Protein AF-K0RTT2-F1 (afdb_monomer)

Secondary structure (DSSP, 8-state):
-BPTTTTTT-TT--EEE--TT--EE-TTTTTT-TT--EEEPPTT--EE-TTTTTT-TT--EEE--TT--EEPTTTTTT-TT--EEE--TT--EE-TTTTTT-TT--EEEE-TT--EE-TTTTTT-TT--EEEES-HHHHB-HHHHHH-S--TT--SB-HHHHHHHHB-TTS-BTTTT-TT--EEEEE-TTTTHHHHTTS-HHHHHHHHHHHHT-TTEEE-TTS-EEEEEEEEEEPPP------TT-PPEEEE--GGGHHHHHHHHHHHHHHHHHHHTSHHHHHHHHHHHHHHHS--TT--PPPPHHHHHHHHHHTT-GGGGS---

Structure (mmCIF, N/CA/C/O backbone):
data_AF-K0RTT2-F1
#
_entry.id   AF-K0RTT2-F1
#
loop_
_atom_site.group_PDB
_atom_site.id
_atom_site.type_symbol
_atom_site.label_atom_id
_atom_site.label_alt_id
_atom_site.label_comp_id
_atom_site.label_asym_id
_atom_site.label_entity_id
_atom_site.label_seq_id
_atom_site.pdbx_PDB_ins_code
_atom_site.Cartn_x
_atom_site.Cartn_y
_atom_site.Cartn_z
_atom_site.occupancy
_atom_site.B_iso_or_equiv
_atom_site.auth_seq_id
_atom_site.auth_comp_id
_atom_site.auth_asym_id
_atom_site.auth_atom_id
_atom_site.pdbx_PDB_model_num
ATOM 1 N N . ASN A 1 1 ? 6.676 -16.398 -22.461 1.00 90.88 1 ASN A N 1
ATOM 2 C CA . ASN A 1 1 ? 7.579 -15.673 -21.535 1.00 90.88 1 ASN A CA 1
ATOM 3 C C . ASN A 1 1 ? 8.335 -14.612 -22.306 1.00 90.88 1 ASN A C 1
ATOM 5 O O . ASN A 1 1 ? 8.631 -14.834 -23.476 1.00 90.88 1 ASN A O 1
ATOM 9 N N . ILE A 1 2 ? 8.632 -13.480 -21.672 1.00 95.38 2 ILE A N 1
ATOM 10 C CA . ILE A 1 2 ? 9.544 -12.462 -22.208 1.00 95.38 2 ILE A CA 1
ATOM 11 C C . ILE A 1 2 ? 10.889 -12.651 -21.508 1.00 95.38 2 ILE A C 1
ATOM 13 O O . ILE A 1 2 ? 10.949 -12.627 -20.283 1.00 95.38 2 ILE A O 1
ATOM 17 N N . GLY A 1 3 ? 11.949 -12.895 -22.280 1.00 96.62 3 GLY A N 1
ATOM 18 C CA . GLY A 1 3 ? 13.274 -13.212 -21.743 1.00 96.62 3 GLY A CA 1
ATOM 19 C C . GLY A 1 3 ? 13.948 -12.045 -21.015 1.00 96.62 3 GLY A C 1
ATOM 20 O O . GLY A 1 3 ? 13.516 -10.893 -21.099 1.00 96.62 3 GLY A O 1
ATOM 21 N N . ALA A 1 4 ? 15.040 -12.351 -20.314 1.00 97.50 4 ALA A N 1
ATOM 22 C CA . ALA A 1 4 ? 15.850 -11.344 -19.640 1.00 97.50 4 ALA A CA 1
ATOM 23 C C . ALA A 1 4 ? 16.380 -10.301 -20.638 1.00 97.50 4 ALA A C 1
ATOM 25 O O . ALA A 1 4 ? 16.890 -10.653 -21.701 1.00 97.50 4 ALA A O 1
ATOM 26 N N . GLY A 1 5 ? 16.233 -9.019 -20.301 1.00 96.69 5 GLY A N 1
ATOM 27 C CA . GLY A 1 5 ? 16.697 -7.902 -21.126 1.00 96.69 5 GLY A CA 1
ATOM 28 C C . GLY A 1 5 ? 16.054 -7.766 -22.513 1.00 96.69 5 GLY A C 1
ATOM 29 O O . GLY A 1 5 ? 16.574 -7.003 -23.322 1.00 96.69 5 GLY A O 1
ATOM 30 N N . ALA A 1 6 ? 14.959 -8.477 -22.814 1.00 97.50 6 ALA A N 1
ATOM 31 C CA . ALA A 1 6 ? 14.408 -8.575 -24.174 1.00 97.50 6 ALA A CA 1
ATOM 32 C C . ALA A 1 6 ? 14.096 -7.219 -24.837 1.00 97.50 6 ALA A C 1
ATOM 34 O O . ALA A 1 6 ? 14.279 -7.068 -26.042 1.00 97.50 6 ALA A O 1
ATOM 35 N N . PHE A 1 7 ? 13.655 -6.240 -24.049 1.00 97.44 7 PHE A N 1
ATOM 36 C CA . PHE A 1 7 ? 13.365 -4.870 -24.474 1.00 97.44 7 PHE A CA 1
ATOM 37 C C . PHE A 1 7 ? 14.194 -3.846 -23.687 1.00 97.44 7 PHE A C 1
ATOM 39 O O . PHE A 1 7 ? 13.816 -2.680 -23.587 1.00 97.44 7 PHE A O 1
ATOM 46 N N . ALA A 1 8 ? 15.331 -4.257 -23.120 1.00 97.00 8 ALA A N 1
ATOM 47 C CA . ALA A 1 8 ? 16.211 -3.360 -22.383 1.00 97.00 8 ALA A CA 1
ATOM 48 C C . ALA A 1 8 ? 16.645 -2.167 -23.253 1.00 97.00 8 ALA A C 1
ATOM 50 O O . ALA A 1 8 ? 16.973 -2.320 -24.428 1.00 97.00 8 ALA A O 1
ATOM 51 N N . PHE A 1 9 ? 16.672 -0.974 -22.660 1.00 97.50 9 PHE A N 1
ATOM 52 C CA . PHE A 1 9 ? 17.093 0.286 -23.278 1.00 97.50 9 PHE A CA 1
ATOM 53 C C . PHE A 1 9 ? 16.288 0.699 -24.521 1.00 97.50 9 PHE A C 1
ATOM 55 O O . PHE A 1 9 ? 16.742 1.546 -25.295 1.00 97.50 9 PHE A O 1
ATOM 62 N N . CYS A 1 10 ? 15.077 0.162 -24.712 1.00 96.50 10 CYS A N 1
ATOM 63 C CA . CYS A 1 10 ? 14.180 0.574 -25.791 1.00 96.50 10 CYS A CA 1
ATOM 64 C C . CYS A 1 10 ? 13.574 1.958 -25.499 1.00 96.50 10 CYS A C 1
ATOM 66 O O . CYS A 1 10 ? 12.399 2.101 -25.172 1.00 96.50 10 CYS A O 1
ATOM 68 N N . SER A 1 11 ? 14.383 3.008 -25.637 1.00 93.62 11 SER A N 1
ATOM 69 C CA . SER A 1 11 ? 14.030 4.393 -25.293 1.00 93.62 11 SER A CA 1
ATOM 70 C C . SER A 1 11 ? 12.897 4.985 -26.136 1.00 93.62 11 SER A C 1
ATOM 72 O O . SER A 1 11 ? 12.303 5.978 -25.729 1.00 93.62 11 SER A O 1
ATOM 74 N N . ALA A 1 12 ? 12.570 4.388 -27.285 1.00 96.31 12 ALA A N 1
ATOM 75 C CA . ALA A 1 12 ? 11.446 4.791 -28.132 1.00 96.31 12 ALA A CA 1
ATOM 76 C C . ALA A 1 12 ? 10.123 4.074 -27.791 1.00 96.31 12 ALA A C 1
ATOM 78 O O . ALA A 1 12 ? 9.073 4.474 -28.296 1.00 96.31 12 ALA A O 1
ATOM 79 N N . LEU A 1 13 ? 10.154 3.025 -26.960 1.00 97.19 13 LEU A N 1
ATOM 80 C CA . LEU A 1 13 ? 8.973 2.241 -26.602 1.00 97.19 13 LEU A CA 1
ATOM 81 C C . LEU A 1 13 ? 8.050 3.073 -25.707 1.00 97.19 13 LEU A C 1
ATOM 83 O O . LEU A 1 13 ? 8.446 3.472 -24.616 1.00 97.19 13 LEU A O 1
ATOM 87 N N . ARG A 1 14 ? 6.832 3.352 -26.185 1.00 97.50 14 ARG A N 1
ATOM 88 C CA . ARG A 1 14 ? 5.854 4.203 -25.483 1.00 97.50 14 ARG A CA 1
ATOM 89 C C . ARG A 1 14 ? 4.735 3.433 -24.800 1.00 97.50 14 ARG A C 1
ATOM 91 O O . ARG A 1 14 ? 4.240 3.885 -23.769 1.00 97.50 14 ARG A O 1
ATOM 98 N N . SER A 1 15 ? 4.346 2.298 -25.367 1.00 97.31 15 SER A N 1
ATOM 99 C CA . SER A 1 15 ? 3.271 1.462 -24.851 1.00 97.31 15 SER A CA 1
ATOM 100 C C . SER A 1 15 ? 3.640 -0.015 -24.936 1.00 97.31 15 SER A C 1
ATOM 102 O O . SER A 1 15 ? 4.296 -0.456 -25.882 1.00 97.31 15 SER A O 1
ATOM 104 N N . VAL A 1 16 ? 3.226 -0.772 -23.925 1.00 97.19 16 VAL A N 1
ATOM 105 C CA . VAL A 1 16 ? 3.356 -2.228 -23.850 1.00 97.19 16 VAL A CA 1
ATOM 106 C C . VAL A 1 16 ? 2.026 -2.801 -23.390 1.00 97.19 16 VAL A C 1
ATOM 108 O O . VAL A 1 16 ? 1.558 -2.489 -22.298 1.00 97.19 16 VAL A O 1
ATOM 111 N N . THR A 1 17 ? 1.464 -3.694 -24.200 1.00 97.00 17 THR A N 1
ATOM 112 C CA . THR A 1 17 ? 0.322 -4.530 -23.825 1.00 97.00 17 THR A CA 1
ATOM 113 C C . THR A 1 17 ? 0.758 -5.983 -23.908 1.00 97.00 17 THR A C 1
ATOM 115 O O . THR A 1 17 ? 1.095 -6.473 -24.989 1.00 97.00 17 THR A O 1
ATOM 118 N N . LEU A 1 18 ? 0.796 -6.667 -22.765 1.00 95.94 18 LEU A N 1
ATOM 119 C CA . LEU A 1 18 ? 1.181 -8.073 -22.717 1.00 95.94 18 LEU A CA 1
ATOM 120 C C . LEU A 1 18 ? 0.021 -8.957 -23.199 1.00 95.94 18 LEU A C 1
ATOM 122 O O . LEU A 1 18 ? -1.102 -8.803 -22.716 1.00 95.94 18 LEU A O 1
ATOM 126 N N . PRO A 1 19 ? 0.255 -9.900 -24.130 1.00 94.44 19 PRO A N 1
ATOM 127 C CA . PRO A 1 19 ? -0.765 -10.873 -24.489 1.00 94.44 19 PRO A CA 1
ATOM 128 C C . PRO A 1 19 ? -0.991 -11.855 -23.331 1.00 94.44 19 PRO A C 1
ATOM 130 O O . PRO A 1 19 ? -0.075 -12.152 -22.564 1.00 94.44 19 PRO A O 1
ATOM 133 N N . SER A 1 20 ? -2.198 -12.422 -23.245 1.00 93.62 20 SER A N 1
ATOM 134 C CA . SER A 1 20 ? -2.621 -13.330 -22.161 1.00 93.62 20 SER A CA 1
ATOM 135 C C . SER A 1 20 ? -1.759 -14.589 -22.007 1.00 93.62 20 SER A C 1
ATOM 137 O O . SER A 1 20 ? -1.787 -15.234 -20.965 1.00 93.62 20 SER A O 1
ATOM 139 N N . THR A 1 21 ? -0.974 -14.939 -23.026 1.00 95.19 21 THR A N 1
ATOM 140 C CA . THR A 1 21 ? -0.053 -16.082 -23.009 1.00 95.19 21 THR A CA 1
ATOM 141 C C . THR A 1 21 ? 1.254 -15.807 -22.258 1.00 95.19 21 THR A C 1
ATOM 143 O O . THR A 1 21 ? 2.072 -16.715 -22.112 1.00 95.19 21 THR A O 1
ATOM 146 N N . VAL A 1 22 ? 1.528 -14.564 -21.844 1.00 96.75 22 VAL A N 1
ATOM 147 C CA . VAL A 1 22 ? 2.743 -14.227 -21.089 1.00 96.75 22 VAL A CA 1
ATOM 148 C C . VAL A 1 22 ? 2.512 -14.504 -19.608 1.00 96.75 22 VAL A C 1
ATOM 150 O O . VAL A 1 22 ? 1.707 -13.846 -18.962 1.00 96.75 22 VAL A O 1
ATOM 153 N N . THR A 1 23 ? 3.251 -15.466 -19.060 1.00 96.56 23 THR A N 1
ATOM 154 C CA . THR A 1 23 ? 3.197 -15.818 -17.632 1.00 96.56 23 THR A CA 1
ATOM 155 C C . THR A 1 23 ? 4.394 -15.289 -16.842 1.00 96.56 23 THR A C 1
ATOM 157 O O . THR A 1 23 ? 4.346 -15.229 -15.616 1.00 96.56 23 THR A O 1
ATOM 160 N N . GLU A 1 24 ? 5.462 -14.870 -17.524 1.00 96.44 24 GLU A N 1
ATOM 161 C CA . GLU A 1 24 ? 6.720 -14.451 -16.903 1.00 96.44 24 GLU A CA 1
ATOM 162 C C . GLU A 1 24 ? 7.422 -13.348 -17.706 1.00 96.44 24 GLU A C 1
ATOM 164 O O . GLU A 1 24 ? 7.538 -13.434 -18.940 1.00 96.44 24 GLU A O 1
ATOM 169 N N . LEU A 1 25 ? 7.936 -12.355 -16.974 1.00 97.56 25 LEU A N 1
ATOM 170 C CA . LEU A 1 25 ? 8.908 -11.363 -17.429 1.00 97.56 25 LEU A CA 1
ATOM 171 C C . LEU A 1 25 ? 10.271 -11.649 -16.793 1.00 97.56 25 LEU A C 1
ATOM 173 O O . LEU A 1 25 ? 10.385 -11.702 -15.572 1.00 97.56 25 LEU A O 1
ATOM 177 N N . GLY A 1 26 ? 11.309 -11.790 -17.611 1.00 97.31 26 GLY A N 1
ATOM 178 C CA . GLY A 1 26 ? 12.670 -12.017 -17.136 1.00 97.31 26 GLY A CA 1
ATOM 179 C C . GLY A 1 26 ? 13.302 -10.791 -16.470 1.00 97.31 26 GLY A C 1
ATOM 180 O O . GLY A 1 26 ? 12.808 -9.664 -16.558 1.00 97.31 26 GLY A O 1
ATOM 181 N N . TRP A 1 27 ? 14.453 -11.014 -15.833 1.00 97.56 27 TRP A N 1
ATOM 182 C CA . TRP A 1 27 ? 15.273 -9.952 -15.244 1.00 97.56 27 TRP A CA 1
ATOM 183 C C . TRP A 1 27 ? 15.538 -8.829 -16.253 1.00 97.56 27 TRP A C 1
ATOM 185 O O . TRP A 1 27 ? 15.936 -9.090 -17.393 1.00 97.56 27 TRP A O 1
ATOM 195 N N . ARG A 1 28 ? 15.305 -7.577 -15.842 1.00 97.94 28 ARG A N 1
ATOM 196 C CA . ARG A 1 28 ? 15.512 -6.383 -16.680 1.00 97.94 28 ARG A CA 1
ATOM 197 C C . ARG A 1 28 ? 14.770 -6.384 -18.027 1.00 97.94 28 ARG A C 1
ATOM 199 O O . ARG A 1 28 ? 15.208 -5.702 -18.950 1.00 97.94 28 ARG A O 1
ATOM 206 N N . ALA A 1 29 ? 13.661 -7.119 -18.168 1.00 97.94 29 ALA A N 1
ATOM 207 C CA . ALA A 1 29 ? 12.942 -7.265 -19.442 1.00 97.94 29 ALA A CA 1
ATOM 208 C C . ALA A 1 29 ? 12.661 -5.935 -20.175 1.00 97.94 29 ALA A C 1
ATOM 210 O O . ALA A 1 29 ? 12.800 -5.893 -21.393 1.00 97.94 29 ALA A O 1
ATOM 211 N N . PHE A 1 30 ? 12.335 -4.861 -19.452 1.00 98.12 30 PHE A N 1
ATOM 212 C CA . PHE A 1 30 ? 12.054 -3.509 -19.955 1.00 98.12 30 PHE A CA 1
ATOM 213 C C . PHE A 1 30 ? 12.894 -2.431 -19.241 1.00 98.12 30 PHE A C 1
ATOM 215 O O . PHE A 1 30 ? 12.460 -1.285 -19.108 1.00 98.12 30 PHE A O 1
ATOM 222 N N . VAL A 1 31 ? 14.098 -2.773 -18.764 1.00 98.06 31 VAL A N 1
ATOM 223 C CA . VAL A 1 31 ? 14.966 -1.805 -18.072 1.00 98.06 31 VAL A CA 1
ATOM 224 C C . VAL A 1 31 ? 15.258 -0.598 -18.966 1.00 98.06 31 VAL A C 1
ATOM 226 O O . VAL A 1 31 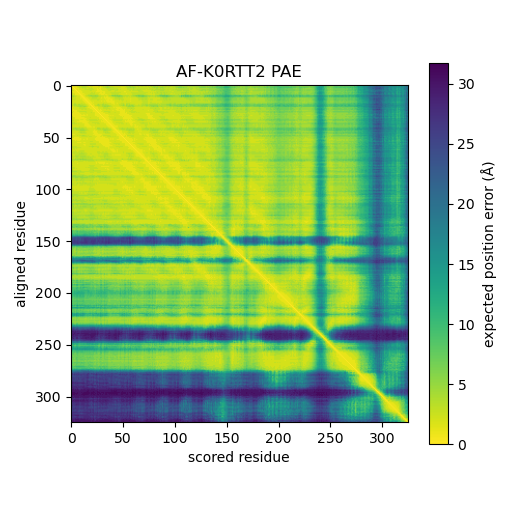? 15.547 -0.743 -20.151 1.00 98.06 31 VAL A O 1
ATOM 229 N N . LYS A 1 32 ? 15.214 0.607 -18.401 1.00 97.88 32 LYS A N 1
ATOM 230 C CA . LYS A 1 32 ? 15.519 1.889 -19.049 1.00 97.88 32 LYS A CA 1
ATOM 231 C C . LYS A 1 32 ? 14.725 2.145 -20.338 1.00 97.88 32 LYS A C 1
ATOM 233 O O . LYS A 1 32 ? 15.179 2.888 -21.211 1.00 97.88 32 LYS A O 1
ATOM 238 N N . CYS A 1 33 ? 13.505 1.614 -20.438 1.00 98.00 33 CYS A N 1
ATOM 239 C CA . CYS A 1 33 ? 12.493 2.064 -21.398 1.00 98.00 33 CYS A CA 1
ATOM 240 C C . CYS A 1 33 ? 11.944 3.438 -20.977 1.00 98.00 33 CYS A C 1
ATOM 242 O O . CYS A 1 33 ? 10.803 3.579 -20.547 1.00 98.00 33 CYS A O 1
ATOM 244 N N . SER A 1 34 ? 12.783 4.471 -21.056 1.00 96.94 34 SER A N 1
ATOM 245 C CA . SER A 1 34 ? 12.531 5.785 -20.450 1.00 96.94 34 SER A CA 1
ATOM 246 C C . SER A 1 34 ? 11.287 6.510 -20.974 1.00 96.94 34 SER A C 1
ATOM 248 O O . SER A 1 34 ? 10.734 7.334 -20.247 1.00 96.94 34 SER A O 1
ATOM 250 N N . SER A 1 35 ? 10.828 6.195 -22.190 1.00 97.75 35 SER A N 1
ATOM 251 C CA . SER A 1 35 ? 9.611 6.763 -22.794 1.00 97.75 35 SER A CA 1
ATOM 252 C C . SER A 1 35 ? 8.353 5.912 -22.594 1.00 97.75 35 SER A C 1
ATOM 254 O O . SER A 1 35 ? 7.309 6.277 -23.134 1.00 97.75 35 SER A O 1
ATOM 256 N N . LEU A 1 36 ? 8.425 4.797 -21.855 1.00 98.12 36 LEU A N 1
ATOM 257 C CA . LEU A 1 36 ? 7.272 3.932 -21.607 1.00 98.12 36 LEU A CA 1
ATOM 258 C C . LEU A 1 36 ? 6.268 4.666 -20.717 1.00 98.12 36 LEU A C 1
ATOM 260 O O . LEU A 1 36 ? 6.584 5.004 -19.582 1.00 98.12 36 LEU A O 1
ATOM 264 N N . ILE A 1 37 ? 5.073 4.923 -21.243 1.00 97.00 37 ILE A N 1
ATOM 265 C CA . ILE A 1 37 ? 3.994 5.649 -20.560 1.00 97.00 37 ILE A CA 1
ATOM 266 C C . ILE A 1 37 ? 2.867 4.687 -20.189 1.00 97.00 37 ILE A C 1
ATOM 268 O O . ILE A 1 37 ? 2.340 4.754 -19.080 1.00 97.00 37 ILE A O 1
ATOM 272 N N . GLU A 1 38 ? 2.502 3.802 -21.118 1.00 95.56 38 GLU A N 1
ATOM 273 C CA . GLU A 1 38 ? 1.368 2.890 -20.982 1.00 95.56 38 GLU A CA 1
ATOM 274 C C . GLU A 1 38 ? 1.865 1.455 -20.819 1.00 95.56 38 GLU A C 1
ATOM 276 O O . GLU A 1 38 ? 2.475 0.889 -21.725 1.00 95.56 38 GLU A O 1
ATOM 281 N N . LEU A 1 39 ? 1.592 0.858 -19.662 1.00 97.19 39 LEU A N 1
ATOM 282 C CA . LEU A 1 39 ? 1.907 -0.536 -19.374 1.00 97.19 39 LEU A CA 1
ATOM 283 C C . LEU A 1 39 ? 0.625 -1.269 -18.988 1.00 97.19 39 LEU A C 1
ATOM 285 O O . LEU A 1 39 ? 0.006 -0.959 -17.971 1.00 97.19 39 LEU A O 1
ATOM 289 N N . GLN A 1 40 ? 0.248 -2.255 -19.793 1.00 96.94 40 GLN A N 1
ATOM 290 C CA . GLN A 1 40 ? -0.865 -3.157 -19.527 1.00 96.94 40 GLN A CA 1
ATOM 291 C C . GLN A 1 40 ? -0.314 -4.568 -19.325 1.00 96.94 40 GLN A C 1
ATOM 293 O O . GLN A 1 40 ? 0.098 -5.240 -20.276 1.00 96.94 40 GLN A O 1
ATOM 298 N N . LEU A 1 41 ? -0.285 -4.991 -18.063 1.00 96.44 41 LEU A N 1
ATOM 299 C CA . LEU A 1 41 ? 0.041 -6.357 -17.670 1.00 96.44 41 LEU A CA 1
ATOM 300 C C . LEU A 1 41 ? -1.211 -7.234 -17.820 1.00 96.44 41 LEU A C 1
ATOM 302 O O . LEU A 1 41 ? -2.326 -6.758 -17.624 1.00 96.44 41 LEU A O 1
ATOM 306 N N . ASN A 1 42 ? -1.041 -8.503 -18.184 1.00 95.44 42 ASN A N 1
ATOM 307 C CA . ASN A 1 42 ? -2.158 -9.425 -18.371 1.00 95.44 42 ASN A CA 1
ATOM 308 C C . ASN A 1 42 ? -2.506 -10.188 -17.085 1.00 95.44 42 ASN A C 1
ATOM 310 O O . ASN A 1 42 ? -1.618 -10.606 -16.342 1.00 95.44 42 ASN A O 1
ATOM 314 N N . GLU A 1 43 ? -3.795 -10.477 -16.894 1.00 93.12 43 GLU A N 1
ATOM 315 C CA . GLU A 1 43 ? -4.254 -11.498 -15.945 1.00 93.12 43 GLU A CA 1
ATOM 316 C C . GLU A 1 43 ? -3.701 -12.860 -16.392 1.00 93.12 43 GLU A C 1
ATOM 318 O O . GLU A 1 43 ? -3.935 -13.297 -17.521 1.00 93.12 43 GLU A O 1
ATOM 323 N N . GLY A 1 44 ? -2.883 -13.496 -15.555 1.00 92.44 44 GLY A N 1
ATOM 324 C CA . GLY A 1 44 ? -2.100 -14.686 -15.910 1.00 92.44 44 GLY A CA 1
ATOM 325 C C . GLY A 1 44 ? -0.589 -14.479 -15.813 1.00 92.44 44 GLY A C 1
ATOM 326 O O . GLY A 1 44 ? 0.152 -15.462 -15.774 1.00 92.44 44 GLY A O 1
ATOM 327 N N . LEU A 1 45 ? -0.120 -13.231 -15.715 1.00 96.50 45 LEU A N 1
ATOM 328 C CA . LEU A 1 45 ? 1.269 -12.942 -15.379 1.00 96.50 45 LEU A CA 1
ATOM 329 C C . LEU A 1 45 ? 1.547 -13.347 -13.924 1.00 96.50 45 LEU A C 1
ATOM 331 O O . LEU A 1 45 ? 0.923 -12.832 -13.001 1.00 96.50 45 LEU A O 1
ATOM 335 N N . GLN A 1 46 ? 2.481 -14.269 -13.717 1.00 94.00 46 GLN A N 1
ATOM 336 C CA . GLN A 1 46 ? 2.810 -14.817 -12.398 1.00 94.00 46 GLN A CA 1
ATOM 337 C C . GLN A 1 46 ? 4.100 -14.222 -11.838 1.00 94.00 46 GLN A C 1
ATOM 339 O O . GLN A 1 46 ? 4.194 -13.951 -10.643 1.00 94.00 46 GLN A O 1
ATOM 344 N N . VAL A 1 47 ? 5.100 -14.019 -12.702 1.00 93.75 47 VAL A N 1
ATOM 345 C CA . VAL A 1 47 ? 6.448 -13.612 -12.293 1.00 93.75 47 VAL A CA 1
ATOM 346 C C . VAL A 1 47 ? 6.873 -12.345 -13.023 1.00 93.75 47 VAL A C 1
ATOM 348 O O . VAL A 1 47 ? 6.875 -12.288 -14.255 1.00 93.75 47 VAL A O 1
ATOM 351 N N . ILE A 1 48 ? 7.291 -11.346 -12.246 1.00 96.62 48 ILE A N 1
ATOM 352 C CA . ILE A 1 48 ? 7.977 -10.151 -12.735 1.00 96.62 48 ILE A CA 1
ATOM 353 C C . ILE A 1 48 ? 9.408 -10.191 -12.203 1.00 96.62 48 ILE A C 1
ATOM 355 O O . ILE A 1 48 ? 9.640 -10.047 -11.003 1.00 96.62 48 ILE A O 1
ATOM 359 N N . GLY A 1 49 ? 10.365 -10.429 -13.096 1.00 95.75 49 GLY A N 1
ATOM 360 C CA . GLY A 1 49 ? 11.776 -10.535 -12.753 1.00 95.75 49 GLY A CA 1
ATOM 361 C C . GLY A 1 49 ? 12.341 -9.251 -12.146 1.00 95.75 49 GLY A C 1
ATOM 362 O O . GLY A 1 49 ? 11.828 -8.152 -12.362 1.00 95.75 49 GLY A O 1
ATOM 363 N N . GLY A 1 50 ? 13.439 -9.393 -11.399 1.00 97.19 50 GLY A N 1
ATOM 364 C CA . GLY A 1 50 ? 14.115 -8.257 -10.773 1.00 97.19 50 GLY A CA 1
ATOM 365 C C . GLY A 1 50 ? 14.454 -7.169 -11.789 1.00 97.19 50 GLY A C 1
ATOM 366 O O . GLY A 1 50 ? 14.828 -7.463 -12.932 1.00 97.19 50 GLY A O 1
ATOM 367 N N . ASN A 1 51 ? 14.282 -5.912 -11.384 1.00 98.06 51 ASN A N 1
ATOM 368 C CA . ASN A 1 51 ? 14.562 -4.741 -12.219 1.00 98.06 51 ASN A CA 1
ATOM 369 C C . ASN A 1 51 ? 13.808 -4.706 -13.566 1.00 98.06 51 ASN A C 1
ATOM 371 O O . ASN A 1 51 ? 14.240 -4.004 -14.482 1.00 98.06 51 ASN A O 1
ATOM 375 N N . ALA A 1 52 ? 12.712 -5.463 -13.733 1.00 98.00 52 ALA A N 1
ATOM 376 C CA . ALA A 1 52 ? 12.031 -5.600 -15.023 1.00 98.00 52 ALA A CA 1
ATOM 377 C C . ALA A 1 52 ? 11.631 -4.260 -15.654 1.00 98.00 52 ALA A C 1
ATOM 379 O O . ALA A 1 52 ? 11.732 -4.143 -16.869 1.00 98.00 52 ALA A O 1
ATOM 380 N N . PHE A 1 53 ? 11.241 -3.262 -14.862 1.00 98.31 53 PHE A N 1
ATOM 381 C CA . PHE A 1 53 ? 10.858 -1.923 -15.317 1.00 98.31 53 PHE A CA 1
ATOM 382 C C . PHE A 1 53 ? 11.741 -0.819 -14.711 1.00 98.31 53 PHE A C 1
ATOM 384 O O . PHE A 1 53 ? 11.350 0.347 -14.714 1.00 98.31 53 PHE A O 1
ATOM 391 N N . GLU A 1 54 ? 12.941 -1.154 -14.222 1.00 98.31 54 GLU A N 1
ATOM 392 C CA . GLU A 1 54 ? 13.869 -0.170 -13.648 1.00 98.31 54 GLU A CA 1
ATOM 393 C C . GLU A 1 54 ? 14.129 0.972 -14.646 1.00 98.31 54 GLU A C 1
ATOM 395 O O . GLU A 1 54 ? 14.452 0.724 -15.805 1.00 98.31 54 GLU A O 1
ATOM 400 N N . GLY A 1 55 ? 14.019 2.232 -14.224 1.00 97.88 55 GLY A N 1
ATOM 401 C CA . GLY A 1 55 ? 14.313 3.403 -15.052 1.00 97.88 55 GLY A CA 1
ATOM 402 C C . GLY A 1 55 ? 13.277 3.702 -16.142 1.00 97.88 55 GLY A C 1
ATOM 403 O O . GLY A 1 55 ? 13.586 4.433 -17.090 1.00 97.88 55 GLY A O 1
ATOM 404 N N . CYS A 1 56 ? 12.052 3.174 -16.042 1.00 98.06 56 CYS A N 1
ATOM 405 C CA . CYS A 1 56 ? 10.921 3.591 -16.882 1.00 98.06 56 CYS A CA 1
ATOM 406 C C . CYS A 1 56 ? 10.400 4.972 -16.443 1.00 98.06 56 CYS A C 1
ATOM 408 O O . CYS A 1 56 ? 9.310 5.115 -15.897 1.00 98.06 56 CYS A O 1
ATOM 410 N N . MET A 1 57 ? 11.204 6.011 -16.676 1.00 97.75 57 MET A N 1
ATOM 411 C CA . MET A 1 57 ? 11.003 7.356 -16.119 1.00 97.75 57 MET A CA 1
ATOM 412 C C . MET A 1 57 ? 9.702 8.051 -16.544 1.00 97.75 57 MET A C 1
ATOM 414 O O . MET A 1 57 ? 9.307 8.998 -15.875 1.00 97.75 57 MET A O 1
ATOM 418 N N . SER A 1 58 ? 9.042 7.623 -17.626 1.00 97.94 58 SER A N 1
ATOM 419 C CA . SER A 1 58 ? 7.764 8.196 -18.089 1.00 97.94 58 SER A CA 1
ATOM 420 C C . SER A 1 58 ? 6.526 7.424 -17.621 1.00 97.94 58 SER A C 1
ATOM 422 O O . SER A 1 58 ? 5.406 7.874 -17.878 1.00 97.94 58 SER A O 1
ATOM 424 N N . LEU A 1 59 ? 6.703 6.287 -16.943 1.00 98.06 59 LEU A N 1
ATOM 425 C CA . LEU A 1 59 ? 5.607 5.413 -16.538 1.00 98.06 59 LEU A CA 1
ATOM 426 C C . LEU A 1 59 ? 4.821 6.081 -15.411 1.00 98.06 59 LEU A C 1
ATOM 428 O O . LEU A 1 59 ? 5.393 6.425 -14.384 1.00 98.06 59 LEU A O 1
ATOM 432 N N . ARG A 1 60 ? 3.514 6.292 -15.608 1.00 96.44 60 ARG A N 1
ATOM 433 C CA . ARG A 1 60 ? 2.686 7.086 -14.676 1.00 96.44 60 ARG A CA 1
ATOM 434 C C . ARG A 1 60 ? 1.837 6.264 -13.728 1.00 96.44 60 ARG A C 1
ATOM 436 O O . ARG A 1 60 ? 1.537 6.721 -12.624 1.00 96.44 60 ARG A O 1
ATOM 443 N N . SER A 1 61 ? 1.410 5.089 -14.170 1.00 97.00 61 SER A N 1
ATOM 444 C CA . SER A 1 61 ? 0.554 4.211 -13.388 1.00 97.00 61 SER A CA 1
ATOM 445 C C . SER A 1 61 ? 0.823 2.756 -13.707 1.00 97.00 61 SER A C 1
ATOM 447 O O . SER A 1 61 ? 1.023 2.410 -14.871 1.00 97.00 61 SER A O 1
ATOM 449 N N . VAL A 1 62 ? 0.739 1.913 -12.685 1.00 97.19 62 VAL A N 1
ATOM 450 C CA . VAL A 1 62 ? 0.837 0.460 -12.817 1.00 97.19 62 VAL A CA 1
ATOM 451 C C . VAL A 1 62 ? -0.328 -0.183 -12.084 1.00 97.19 62 VAL A C 1
ATOM 453 O O . VAL A 1 62 ? -0.653 0.214 -10.968 1.00 97.19 62 VAL A O 1
ATOM 456 N N . THR A 1 63 ? -0.939 -1.181 -12.715 1.00 97.12 63 THR A N 1
ATOM 457 C CA . THR A 1 63 ? -1.905 -2.078 -12.073 1.00 97.12 63 THR A CA 1
ATOM 458 C C . THR A 1 63 ? -1.311 -3.475 -12.096 1.00 97.12 63 THR A C 1
ATOM 460 O O . THR A 1 63 ? -1.000 -3.978 -13.178 1.00 97.12 63 THR A O 1
ATOM 463 N N . LEU A 1 64 ? -1.091 -4.068 -10.922 1.00 96.94 64 LEU A N 1
ATOM 464 C CA . LEU A 1 64 ? -0.622 -5.444 -10.839 1.00 96.94 64 LEU A CA 1
ATOM 465 C C . LEU A 1 64 ? -1.778 -6.415 -11.096 1.00 96.94 64 LEU A C 1
ATOM 467 O O . LEU A 1 64 ? -2.840 -6.255 -10.493 1.00 96.94 64 LEU A O 1
ATOM 471 N N . PRO A 1 65 ? -1.576 -7.424 -11.958 1.00 96.00 65 PRO A N 1
ATOM 472 C CA . PRO A 1 65 ? -2.542 -8.496 -12.141 1.00 96.00 65 PRO A CA 1
ATOM 473 C C . PRO A 1 65 ? -2.780 -9.264 -10.845 1.00 96.00 65 PRO A C 1
ATOM 475 O O . PRO A 1 65 ? -1.858 -9.451 -10.048 1.00 96.00 65 PRO A O 1
ATOM 478 N N . SER A 1 66 ? -3.988 -9.803 -10.688 1.00 95.12 66 SER A N 1
ATOM 479 C CA . SER A 1 66 ? -4.379 -10.586 -9.505 1.00 95.12 66 SER A CA 1
ATOM 480 C C . SER A 1 66 ? -3.506 -11.827 -9.268 1.00 95.12 66 SER A C 1
ATOM 482 O O . SER A 1 66 ? -3.403 -12.324 -8.148 1.00 95.12 66 SER A O 1
ATOM 484 N N . THR A 1 67 ? -2.849 -12.316 -10.322 1.00 95.62 67 THR A N 1
ATOM 485 C CA . THR A 1 67 ? -2.004 -13.513 -10.321 1.00 95.62 67 THR A CA 1
ATOM 486 C C . THR A 1 67 ? -0.574 -13.280 -9.831 1.00 95.62 67 THR A C 1
ATOM 488 O O . THR A 1 67 ? 0.147 -14.254 -9.607 1.00 95.62 67 THR A O 1
ATOM 491 N N . VAL A 1 68 ? -0.139 -12.026 -9.669 1.00 96.19 68 VAL A N 1
ATOM 492 C CA . VAL A 1 68 ? 1.205 -11.709 -9.170 1.00 96.19 68 VAL A CA 1
ATOM 493 C C . VAL A 1 68 ? 1.214 -11.809 -7.647 1.00 96.19 68 VAL A C 1
ATOM 495 O O . VAL A 1 68 ? 0.497 -11.089 -6.960 1.00 96.19 68 VAL A O 1
ATOM 498 N N . THR A 1 69 ? 2.054 -12.689 -7.105 1.00 94.69 69 THR A N 1
ATOM 499 C CA . THR A 1 69 ? 2.162 -12.902 -5.649 1.00 94.69 69 THR A CA 1
ATOM 500 C C . THR A 1 69 ? 3.410 -12.278 -5.040 1.00 94.69 69 THR A C 1
ATOM 502 O O . THR A 1 69 ? 3.466 -12.083 -3.827 1.00 94.69 69 THR A O 1
ATOM 505 N N . LYS A 1 70 ? 4.420 -11.942 -5.853 1.00 94.38 70 LYS A N 1
ATOM 506 C CA . LYS A 1 70 ? 5.688 -11.366 -5.387 1.00 94.38 70 LYS A CA 1
ATOM 507 C C . LYS A 1 70 ? 6.230 -10.345 -6.378 1.00 94.38 70 LYS A C 1
ATOM 509 O O . LYS A 1 70 ? 6.299 -10.618 -7.577 1.00 94.38 70 LYS A O 1
ATOM 514 N N . LEU A 1 71 ? 6.689 -9.209 -5.862 1.00 95.69 71 LEU A N 1
ATOM 515 C CA . LEU A 1 71 ? 7.572 -8.303 -6.590 1.00 95.69 71 LEU A CA 1
ATOM 516 C C . LEU A 1 71 ? 9.010 -8.605 -6.192 1.00 95.69 71 LEU A C 1
ATOM 518 O O . LEU A 1 71 ? 9.359 -8.544 -5.017 1.00 95.69 71 LEU A O 1
ATOM 522 N N . VAL A 1 72 ? 9.851 -8.933 -7.166 1.00 94.69 72 VAL A N 1
ATOM 523 C CA . VAL A 1 72 ? 11.287 -9.116 -6.928 1.00 94.69 72 VAL A CA 1
ATOM 524 C C . VAL A 1 72 ? 11.946 -7.746 -6.698 1.00 94.69 72 VAL A C 1
ATOM 526 O O . VAL A 1 72 ? 11.345 -6.699 -6.945 1.00 94.69 72 VAL A O 1
ATOM 529 N N . GLY A 1 73 ? 13.181 -7.729 -6.197 1.00 95.44 73 GLY A N 1
ATOM 530 C CA . GLY A 1 73 ? 13.904 -6.487 -5.947 1.00 95.44 73 GLY A CA 1
ATOM 531 C C . GLY A 1 73 ? 14.012 -5.581 -7.183 1.00 95.44 73 GLY A C 1
ATOM 532 O O . GLY A 1 73 ? 14.230 -6.043 -8.309 1.00 95.44 73 GLY A O 1
ATOM 533 N N . GLY A 1 74 ? 13.829 -4.281 -6.966 1.00 96.81 74 GLY A N 1
ATOM 534 C CA . GLY A 1 74 ? 14.052 -3.231 -7.956 1.00 96.81 74 GLY A CA 1
ATOM 535 C C . GLY A 1 74 ? 13.071 -3.161 -9.129 1.00 96.81 74 GLY A C 1
ATOM 536 O O . GLY A 1 74 ? 13.362 -2.448 -10.086 1.00 96.81 74 GLY A O 1
ATOM 537 N N . VAL A 1 75 ? 11.946 -3.893 -9.122 1.00 97.94 75 VAL A N 1
ATOM 538 C CA . VAL A 1 75 ? 11.053 -4.024 -10.297 1.00 97.94 75 VAL A CA 1
ATOM 539 C C . VAL A 1 75 ? 10.678 -2.679 -10.935 1.00 97.94 75 VAL A C 1
ATOM 541 O O . VAL A 1 75 ? 10.760 -2.579 -12.155 1.00 97.94 75 VAL A O 1
ATOM 544 N N . PHE A 1 76 ? 10.332 -1.658 -10.148 1.00 98.19 76 PHE A N 1
ATOM 545 C CA . PHE A 1 76 ? 9.995 -0.297 -10.592 1.00 98.19 76 PHE A CA 1
ATOM 546 C C . PHE A 1 76 ? 10.988 0.763 -10.083 1.00 98.19 76 PHE A C 1
ATOM 548 O O . PHE A 1 76 ? 10.663 1.948 -10.023 1.00 98.19 76 PHE A O 1
ATOM 555 N N . HIS A 1 77 ? 12.217 0.366 -9.752 1.00 97.94 77 HIS A N 1
ATOM 556 C CA . HIS A 1 77 ? 13.269 1.275 -9.288 1.00 97.94 77 HIS A CA 1
ATOM 557 C C . HIS A 1 77 ? 13.499 2.424 -10.292 1.00 97.94 77 HIS A C 1
ATOM 559 O O . HIS A 1 77 ? 13.537 2.190 -11.499 1.00 97.94 77 HIS A O 1
ATOM 565 N N . PHE A 1 78 ? 13.637 3.672 -9.832 1.00 97.88 78 PHE A N 1
ATOM 566 C CA . PHE A 1 78 ? 13.814 4.870 -10.674 1.00 97.88 78 PHE A CA 1
ATOM 567 C C . PHE A 1 78 ? 12.659 5.163 -11.659 1.00 97.88 78 PHE A C 1
ATOM 569 O O . PHE A 1 78 ? 12.844 5.871 -12.656 1.00 97.88 78 PHE A O 1
ATOM 576 N N . CYS A 1 79 ? 11.441 4.679 -11.396 1.00 97.94 79 CYS A N 1
ATOM 577 C CA . CYS A 1 79 ? 10.243 5.119 -12.122 1.00 97.94 79 CYS A CA 1
ATOM 578 C C . CYS A 1 79 ? 9.760 6.485 -11.599 1.00 97.94 79 CYS A C 1
ATOM 580 O O . CYS A 1 79 ? 8.704 6.608 -10.985 1.00 97.94 79 CYS A O 1
ATOM 582 N N . SER A 1 80 ? 10.540 7.539 -11.841 1.00 97.19 80 SER A N 1
ATOM 583 C CA . SER A 1 80 ? 10.351 8.866 -11.232 1.00 97.19 80 SER A CA 1
ATOM 584 C C . SER A 1 80 ? 9.025 9.566 -11.559 1.00 97.19 80 SER A C 1
ATOM 586 O O . SER A 1 80 ? 8.596 10.421 -10.789 1.00 97.19 80 SER A O 1
ATOM 588 N N . SER A 1 81 ? 8.344 9.208 -12.655 1.00 97.69 81 SER A N 1
ATOM 589 C CA . SER A 1 81 ? 7.005 9.734 -12.985 1.00 97.69 81 SER A CA 1
ATOM 590 C C . SER A 1 81 ? 5.847 8.869 -12.483 1.00 97.69 81 SER A C 1
ATOM 592 O O . SER A 1 81 ? 4.699 9.186 -12.799 1.00 97.69 81 SER A O 1
ATOM 594 N N . LEU A 1 82 ? 6.103 7.795 -11.731 1.00 97.88 82 LEU A N 1
ATOM 595 C CA . LEU A 1 82 ? 5.065 6.884 -11.253 1.00 97.88 82 LEU A CA 1
ATOM 596 C C . LEU A 1 82 ? 4.245 7.560 -10.155 1.00 97.88 82 LEU A C 1
ATOM 598 O O . LEU A 1 82 ? 4.730 7.778 -9.054 1.00 97.88 82 LEU A O 1
ATOM 602 N N . ILE A 1 83 ? 2.997 7.915 -10.465 1.00 96.38 83 ILE A N 1
ATOM 603 C CA . ILE A 1 83 ? 2.104 8.645 -9.551 1.00 96.38 83 ILE A CA 1
ATOM 604 C C . ILE A 1 83 ? 1.229 7.676 -8.756 1.00 96.38 83 ILE A C 1
ATOM 606 O O . ILE A 1 83 ? 0.868 7.971 -7.617 1.00 96.38 83 ILE A O 1
ATOM 610 N N . LYS A 1 84 ? 0.836 6.553 -9.371 1.00 95.12 84 LYS A N 1
ATOM 611 C CA . LYS A 1 84 ? -0.108 5.589 -8.793 1.00 95.12 84 LYS A CA 1
ATOM 612 C C . LYS A 1 84 ? 0.327 4.154 -9.043 1.00 95.12 84 LYS A C 1
ATOM 614 O O . LYS A 1 84 ? 0.679 3.795 -10.164 1.00 95.12 84 LYS A O 1
ATOM 619 N N . VAL A 1 85 ? 0.193 3.324 -8.020 1.00 96.94 85 VAL A N 1
ATOM 620 C CA . VAL A 1 85 ? 0.369 1.878 -8.117 1.00 96.94 85 VAL A CA 1
ATOM 621 C C . VAL A 1 85 ? -0.840 1.216 -7.481 1.00 96.94 85 VAL A C 1
ATOM 623 O O . VAL A 1 85 ? -1.200 1.548 -6.355 1.00 96.94 85 VAL A O 1
ATOM 626 N N . TYR A 1 86 ? -1.457 0.293 -8.209 1.00 96.50 86 TYR A N 1
ATOM 627 C CA . TYR A 1 86 ? -2.515 -0.565 -7.693 1.00 96.50 86 TYR A CA 1
ATOM 628 C C . TYR A 1 86 ? -1.925 -1.955 -7.474 1.00 96.50 86 TYR A C 1
ATOM 630 O O . TYR A 1 86 ? -1.636 -2.674 -8.433 1.00 96.50 86 TYR A O 1
ATOM 638 N N . LEU A 1 87 ? -1.683 -2.286 -6.207 1.00 96.88 87 LEU A N 1
ATOM 639 C CA . LEU A 1 87 ? -1.250 -3.610 -5.774 1.00 96.88 87 LEU A CA 1
ATOM 640 C C . LEU A 1 87 ? -2.483 -4.515 -5.634 1.00 96.88 87 LEU A C 1
ATOM 642 O O . LEU A 1 87 ? -3.553 -4.040 -5.261 1.00 96.88 87 LEU A O 1
ATOM 646 N N . ASN A 1 88 ? -2.349 -5.800 -5.949 1.00 95.12 88 ASN A N 1
ATOM 647 C CA . ASN A 1 88 ? -3.454 -6.753 -5.885 1.00 95.12 88 ASN A CA 1
ATOM 648 C C . ASN A 1 88 ? -3.589 -7.406 -4.500 1.00 95.12 88 ASN A C 1
ATOM 650 O O . ASN A 1 88 ? -2.591 -7.715 -3.847 1.00 95.12 88 ASN A O 1
ATOM 654 N N . GLU A 1 89 ? -4.826 -7.715 -4.105 1.00 90.31 89 GLU A N 1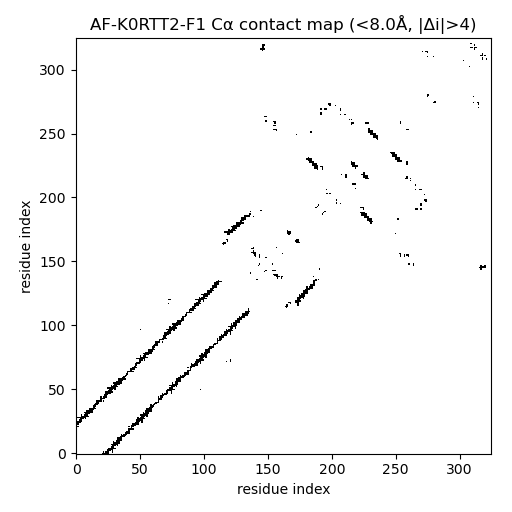
ATOM 655 C CA . GLU A 1 89 ? -5.101 -8.642 -3.002 1.00 90.31 89 GLU A CA 1
ATOM 656 C C . GLU A 1 89 ? -4.593 -10.036 -3.406 1.00 90.31 89 GLU A C 1
ATOM 658 O O . GLU A 1 89 ? -5.048 -10.615 -4.393 1.00 90.31 89 GLU A O 1
ATOM 663 N N . GLY A 1 90 ? -3.586 -10.547 -2.702 1.00 92.50 90 GLY A N 1
ATOM 664 C CA . GLY A 1 90 ? -2.836 -11.750 -3.080 1.00 92.50 90 GLY A CA 1
ATOM 665 C C . GLY A 1 90 ? -1.333 -11.511 -3.215 1.00 92.50 90 GLY A C 1
ATOM 666 O O . GLY A 1 90 ? -0.562 -12.473 -3.190 1.00 92.50 90 GLY A O 1
ATOM 667 N N . LEU A 1 91 ? -0.897 -10.250 -3.297 1.00 96.44 91 LEU A N 1
ATOM 668 C CA . LEU A 1 91 ? 0.513 -9.894 -3.194 1.00 96.44 91 LEU A CA 1
ATOM 669 C C . LEU A 1 91 ? 1.017 -10.177 -1.773 1.00 96.44 91 LEU A C 1
ATOM 671 O O . LEU A 1 91 ? 0.457 -9.672 -0.804 1.00 96.44 91 LEU A O 1
ATOM 675 N N . GLN A 1 92 ? 2.072 -10.976 -1.651 1.00 94.50 92 GLN A N 1
ATOM 676 C CA . GLN A 1 92 ? 2.637 -11.402 -0.366 1.00 94.50 92 GLN A CA 1
ATOM 677 C C . GLN A 1 92 ? 3.896 -10.610 -0.009 1.00 94.50 92 GLN A C 1
ATOM 679 O O . GLN A 1 92 ? 4.066 -10.190 1.135 1.00 94.50 92 GLN A O 1
ATOM 684 N N . ASN A 1 93 ? 4.766 -10.374 -0.998 1.00 93.75 93 ASN A N 1
ATOM 685 C CA . ASN A 1 93 ? 6.091 -9.802 -0.76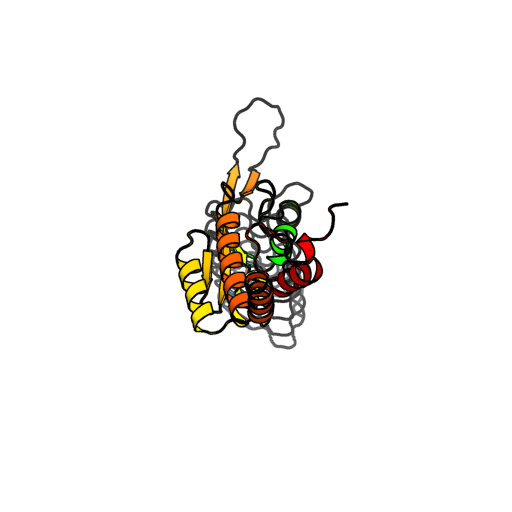4 1.00 93.75 93 ASN A CA 1
ATOM 686 C C . ASN A 1 93 ? 6.367 -8.658 -1.746 1.00 93.75 93 ASN A C 1
ATOM 688 O O . ASN A 1 93 ? 6.217 -8.822 -2.965 1.00 93.75 93 ASN A O 1
ATOM 692 N N . ILE A 1 94 ? 6.845 -7.531 -1.217 1.00 96.25 94 ILE A N 1
ATOM 693 C CA . ILE A 1 94 ? 7.396 -6.422 -2.005 1.00 96.25 94 ILE A CA 1
ATOM 694 C C . ILE A 1 94 ? 8.910 -6.440 -1.825 1.00 96.25 94 ILE A C 1
ATOM 696 O O . ILE A 1 94 ? 9.394 -6.193 -0.734 1.00 96.25 94 ILE A O 1
ATOM 700 N N . GLY A 1 95 ? 9.664 -6.773 -2.869 1.00 95.00 95 GLY A N 1
ATOM 701 C CA . GLY A 1 95 ? 11.113 -6.935 -2.781 1.00 95.00 95 GLY A CA 1
ATOM 702 C C . GLY A 1 95 ? 11.881 -5.638 -2.509 1.00 95.00 95 GLY A C 1
ATOM 703 O O . GLY A 1 95 ? 11.360 -4.532 -2.654 1.00 95.00 95 GLY A O 1
ATOM 704 N N . ALA A 1 96 ? 13.159 -5.794 -2.161 1.00 94.31 96 ALA A N 1
ATOM 705 C CA . ALA A 1 96 ? 14.047 -4.679 -1.845 1.00 94.31 96 ALA A CA 1
ATOM 706 C C . ALA A 1 96 ? 14.126 -3.656 -2.991 1.00 94.31 96 ALA A C 1
ATOM 708 O O . ALA A 1 96 ? 14.273 -4.029 -4.159 1.00 94.31 96 ALA A O 1
ATOM 709 N N . GLY A 1 97 ? 13.992 -2.369 -2.676 1.00 95.44 97 GLY A N 1
ATOM 710 C CA . GLY A 1 97 ? 14.020 -1.288 -3.663 1.00 95.44 97 GLY A CA 1
ATOM 711 C C . GLY A 1 97 ? 12.950 -1.366 -4.760 1.00 95.44 97 GLY A C 1
ATOM 712 O O . GLY A 1 97 ? 13.123 -0.739 -5.805 1.00 95.44 97 GLY A O 1
ATOM 713 N N . ALA A 1 98 ? 11.876 -2.155 -4.598 1.00 97.38 98 ALA A N 1
ATOM 714 C CA . ALA A 1 98 ? 10.894 -2.394 -5.663 1.00 97.38 98 ALA A CA 1
ATOM 715 C C . ALA A 1 98 ? 10.308 -1.103 -6.256 1.00 97.38 98 ALA A C 1
ATOM 717 O O . ALA A 1 98 ? 10.059 -1.066 -7.458 1.00 97.38 98 ALA A O 1
ATOM 718 N N . PHE A 1 99 ? 10.140 -0.060 -5.447 1.00 97.81 99 PHE A N 1
ATOM 719 C CA . PHE A 1 99 ? 9.657 1.268 -5.819 1.00 97.81 99 PHE A CA 1
ATOM 720 C C . PHE A 1 99 ? 10.622 2.387 -5.394 1.00 97.81 99 PHE A C 1
ATOM 722 O O . PHE A 1 99 ? 10.219 3.547 -5.348 1.00 97.81 99 PHE A O 1
ATOM 729 N N . ALA A 1 100 ? 11.894 2.075 -5.123 1.00 96.81 100 ALA A N 1
ATOM 730 C CA . ALA A 1 100 ? 12.884 3.084 -4.755 1.00 96.81 100 ALA A CA 1
ATOM 731 C C . ALA A 1 100 ? 12.993 4.190 -5.824 1.00 96.81 100 ALA A C 1
ATOM 733 O O . ALA A 1 100 ? 12.892 3.929 -7.032 1.00 96.81 100 ALA A O 1
ATOM 734 N N . PHE A 1 101 ? 13.192 5.433 -5.386 1.00 97.19 101 PHE A N 1
ATOM 735 C CA . PHE A 1 101 ? 13.286 6.640 -6.216 1.00 97.19 101 PHE A CA 1
ATOM 736 C C . PHE A 1 101 ? 12.055 6.918 -7.106 1.00 97.19 101 PHE A C 1
ATOM 738 O O . PHE A 1 101 ? 12.152 7.608 -8.130 1.00 97.19 101 PHE A O 1
ATOM 745 N N . CYS A 1 102 ? 10.867 6.424 -6.734 1.00 97.50 102 CYS A N 1
ATOM 746 C CA . CYS A 1 102 ? 9.600 6.805 -7.370 1.00 97.50 102 CYS A CA 1
ATOM 747 C C . CYS A 1 102 ? 9.119 8.175 -6.858 1.00 97.50 102 CYS A C 1
ATOM 749 O O . CYS A 1 102 ? 8.103 8.300 -6.179 1.00 97.50 102 CYS A O 1
ATOM 751 N N . SER A 1 103 ? 9.846 9.238 -7.206 1.00 95.75 103 SER A N 1
ATOM 752 C CA . SER A 1 103 ? 9.676 10.586 -6.637 1.00 95.75 103 SER A CA 1
ATOM 753 C C . SER A 1 103 ? 8.342 11.291 -6.939 1.00 95.75 103 SER A C 1
ATOM 755 O O . SER A 1 103 ? 8.066 12.348 -6.369 1.00 95.75 103 SER A O 1
ATOM 757 N N . ALA A 1 104 ? 7.498 10.745 -7.820 1.00 96.94 104 ALA A N 1
ATOM 758 C CA . ALA A 1 104 ? 6.140 11.235 -8.069 1.00 96.94 104 ALA A CA 1
ATOM 759 C C . ALA A 1 104 ? 5.040 10.479 -7.303 1.00 96.94 104 ALA A C 1
ATOM 761 O O . ALA A 1 104 ? 3.890 10.938 -7.327 1.00 96.94 104 ALA A O 1
ATOM 762 N N . LEU A 1 105 ? 5.366 9.362 -6.643 1.00 97.19 105 LEU A N 1
ATOM 763 C CA . LEU A 1 105 ? 4.403 8.521 -5.937 1.00 97.19 105 LEU A CA 1
ATOM 764 C C . LEU A 1 105 ? 3.912 9.262 -4.695 1.00 97.19 105 LEU A C 1
ATOM 766 O O . LEU A 1 105 ? 4.714 9.673 -3.866 1.00 97.19 105 LEU A O 1
ATOM 770 N N . ARG A 1 106 ? 2.595 9.473 -4.590 1.00 94.69 106 ARG A N 1
ATOM 771 C CA . ARG A 1 106 ? 2.005 10.291 -3.510 1.00 94.69 106 ARG A CA 1
ATOM 772 C C . ARG A 1 106 ? 1.438 9.483 -2.359 1.00 94.69 106 ARG A C 1
ATOM 774 O O . ARG A 1 106 ? 1.500 9.913 -1.211 1.00 94.69 106 ARG A O 1
ATOM 781 N N . SER A 1 107 ? 0.850 8.347 -2.704 1.00 94.75 107 SER A N 1
ATOM 782 C CA . SER A 1 107 ? 0.217 7.430 -1.774 1.00 94.75 107 SER A CA 1
ATOM 783 C C . SER A 1 107 ? 0.342 6.009 -2.295 1.00 94.75 107 SER A C 1
ATOM 785 O O . SER A 1 107 ? 0.249 5.791 -3.508 1.00 94.75 107 SER A O 1
ATOM 787 N N . VAL A 1 108 ? 0.477 5.047 -1.390 1.00 96.44 108 VAL A N 1
ATOM 788 C CA . VAL A 1 108 ? 0.429 3.622 -1.727 1.00 96.44 108 VAL A CA 1
ATOM 789 C C . VAL A 1 108 ? -0.468 2.881 -0.743 1.00 96.44 108 VAL A C 1
ATOM 791 O O . VAL A 1 108 ? -0.415 3.124 0.461 1.00 96.44 108 VAL A O 1
ATOM 794 N N . THR A 1 109 ? -1.299 1.985 -1.273 1.00 96.12 109 THR A N 1
ATOM 795 C CA . THR A 1 109 ? -2.117 1.067 -0.480 1.00 96.12 109 THR A CA 1
ATOM 796 C C . THR A 1 109 ? -1.466 -0.305 -0.515 1.00 96.12 109 THR A C 1
ATOM 798 O O . THR A 1 109 ? -1.361 -0.912 -1.578 1.00 96.12 109 THR A O 1
ATOM 801 N N . ILE A 1 110 ? -1.006 -0.767 0.643 1.00 96.69 110 ILE A N 1
ATOM 802 C CA . ILE A 1 110 ? -0.400 -2.073 0.868 1.00 96.69 110 ILE A CA 1
ATOM 803 C C . ILE A 1 110 ? -1.520 -3.070 1.225 1.00 96.69 110 ILE A C 1
ATOM 805 O O . ILE A 1 110 ? -2.169 -2.894 2.266 1.00 96.69 110 ILE A O 1
ATOM 809 N N . PRO A 1 111 ? -1.765 -4.094 0.381 1.00 95.69 111 PRO A N 1
ATOM 810 C CA . PRO A 1 111 ? -2.801 -5.100 0.601 1.00 95.69 111 PRO A CA 1
ATOM 811 C C . PRO A 1 111 ? -2.644 -5.854 1.918 1.00 95.69 111 PRO A C 1
ATOM 813 O O . PRO A 1 111 ? -1.543 -5.981 2.459 1.00 95.69 111 PRO A O 1
ATOM 816 N N . SER A 1 112 ? -3.749 -6.421 2.402 1.00 93.75 112 SER A N 1
ATOM 817 C CA . SER A 1 112 ? -3.784 -7.174 3.664 1.00 93.75 112 SER A CA 1
ATOM 818 C C . SER A 1 112 ? -2.900 -8.426 3.641 1.00 93.75 112 SER A C 1
ATOM 820 O O . SER A 1 112 ? -2.409 -8.868 4.679 1.00 93.75 112 SER A O 1
ATOM 822 N N . THR A 1 113 ? -2.665 -8.965 2.442 1.00 95.00 113 THR A N 1
ATOM 823 C CA . THR A 1 113 ? -1.867 -10.166 2.193 1.00 95.00 113 THR A CA 1
ATOM 824 C C . THR A 1 113 ? -0.361 -9.932 2.250 1.00 95.00 113 THR A C 1
ATOM 826 O O . THR A 1 113 ? 0.383 -10.911 2.294 1.00 95.00 113 THR A O 1
ATOM 829 N N . VAL A 1 114 ? 0.103 -8.676 2.247 1.00 95.06 114 VAL A N 1
ATOM 830 C CA . VAL A 1 114 ? 1.537 -8.375 2.281 1.00 95.06 114 VAL A CA 1
ATOM 831 C C . VAL A 1 114 ? 2.075 -8.600 3.691 1.00 95.06 114 VAL A C 1
ATOM 833 O O . VAL A 1 114 ? 1.679 -7.934 4.653 1.00 95.06 114 VAL A O 1
ATOM 836 N N . THR A 1 115 ? 3.011 -9.534 3.816 1.00 89.75 115 THR A N 1
ATOM 837 C CA . THR A 1 115 ? 3.663 -9.857 5.090 1.00 89.75 115 THR A CA 1
ATOM 838 C C . THR A 1 115 ? 5.010 -9.163 5.227 1.00 89.75 115 THR A C 1
ATOM 840 O O . THR A 1 115 ? 5.368 -8.756 6.329 1.00 89.75 115 THR A O 1
ATOM 843 N N . GLU A 1 116 ? 5.707 -8.957 4.109 1.00 88.00 116 GLU A N 1
ATOM 844 C CA . GLU A 1 116 ? 7.087 -8.473 4.074 1.00 88.00 116 GLU A CA 1
ATOM 845 C C . GLU A 1 116 ? 7.245 -7.299 3.098 1.00 88.00 116 GLU A C 1
ATOM 847 O O . GLU A 1 116 ? 6.866 -7.389 1.920 1.00 88.00 116 GLU A O 1
ATOM 852 N N . LEU A 1 117 ? 7.858 -6.215 3.583 1.00 93.12 117 LEU A N 1
ATOM 853 C CA . LEU A 1 117 ? 8.430 -5.162 2.750 1.00 93.12 117 LEU A CA 1
ATOM 854 C C . LEU A 1 117 ? 9.947 -5.317 2.770 1.00 93.12 117 LEU A C 1
ATOM 856 O O . LEU A 1 117 ? 10.573 -5.369 3.822 1.00 93.12 117 LEU A O 1
ATOM 860 N N . GLY A 1 118 ? 10.540 -5.418 1.590 1.00 91.62 118 GLY A N 1
ATOM 861 C CA . GLY A 1 118 ? 11.977 -5.500 1.447 1.00 91.62 118 GLY A CA 1
ATOM 862 C C . GLY A 1 118 ? 12.650 -4.194 1.845 1.00 91.62 118 GLY A C 1
ATOM 863 O O . GLY A 1 118 ? 12.060 -3.114 1.780 1.00 91.62 118 GLY A O 1
ATOM 864 N N . VAL A 1 119 ? 13.929 -4.319 2.178 1.00 90.00 119 VAL A N 1
ATOM 865 C CA . VAL A 1 119 ? 14.867 -3.215 2.390 1.00 90.00 119 VAL A CA 1
ATOM 866 C C . VAL A 1 119 ? 14.648 -2.100 1.364 1.00 90.00 119 VAL A C 1
ATOM 868 O O . VAL A 1 119 ? 14.653 -2.366 0.156 1.00 90.00 119 VAL A O 1
ATOM 871 N N . MET A 1 120 ? 14.446 -0.864 1.831 1.00 91.38 120 MET A N 1
ATOM 872 C CA . MET A 1 120 ? 14.313 0.314 0.965 1.00 91.38 120 MET A CA 1
ATOM 873 C C . MET A 1 120 ? 13.225 0.177 -0.121 1.00 91.38 120 MET A C 1
ATOM 875 O O . MET A 1 120 ? 13.318 0.801 -1.177 1.00 91.38 120 MET A O 1
ATOM 879 N N . ALA A 1 121 ? 12.194 -0.658 0.082 1.00 95.06 121 ALA A N 1
ATOM 880 C CA . ALA A 1 121 ? 11.168 -0.935 -0.930 1.00 95.06 121 ALA A CA 1
ATOM 881 C C . ALA A 1 121 ? 10.548 0.334 -1.536 1.00 95.06 121 ALA A C 1
ATOM 883 O O . ALA A 1 121 ? 10.219 0.329 -2.720 1.00 95.06 121 ALA A O 1
ATOM 884 N N . PHE A 1 122 ? 10.430 1.406 -0.755 1.00 95.62 122 PHE A N 1
ATOM 885 C CA . PHE A 1 122 ? 9.907 2.709 -1.152 1.00 95.62 122 PHE A CA 1
ATOM 886 C C . PHE A 1 122 ? 10.897 3.845 -0.867 1.00 95.62 122 PHE A C 1
ATOM 888 O O . PHE A 1 122 ? 10.461 4.979 -0.682 1.00 95.62 122 PHE A O 1
ATOM 895 N N . SER A 1 123 ? 12.208 3.581 -0.827 1.00 92.88 123 SER A N 1
ATOM 896 C CA . SER A 1 123 ? 13.171 4.628 -0.470 1.00 92.88 123 SER A CA 1
ATOM 897 C C . SER A 1 123 ? 13.147 5.813 -1.439 1.00 92.88 123 SER A C 1
ATOM 899 O O . SER A 1 123 ? 12.817 5.658 -2.621 1.00 92.88 123 SER A O 1
ATOM 901 N N . ASP A 1 124 ? 13.460 7.011 -0.942 1.00 93.75 124 ASP A N 1
ATOM 902 C CA . ASP A 1 124 ? 13.532 8.255 -1.726 1.00 93.75 124 ASP A CA 1
ATOM 903 C C . ASP A 1 124 ? 12.261 8.561 -2.550 1.00 93.75 124 ASP A C 1
ATOM 905 O O . ASP A 1 124 ? 12.281 9.234 -3.594 1.00 93.75 124 ASP A O 1
ATOM 909 N N . CYS A 1 125 ? 11.101 8.078 -2.094 1.00 95.19 125 CYS A N 1
ATOM 910 C CA . CYS A 1 125 ? 9.807 8.473 -2.637 1.00 95.19 125 CYS A CA 1
ATOM 911 C C . CYS A 1 125 ? 9.407 9.837 -2.062 1.00 95.19 125 CYS A C 1
ATOM 913 O O . CYS A 1 125 ? 8.487 9.956 -1.264 1.00 95.19 125 CYS A O 1
ATOM 915 N N . ASN A 1 126 ? 10.094 10.897 -2.491 1.00 92.62 126 ASN A N 1
ATOM 916 C CA . ASN A 1 126 ? 10.031 12.224 -1.859 1.00 92.62 126 ASN A CA 1
ATOM 917 C C . ASN A 1 126 ? 8.649 12.892 -1.807 1.00 92.62 126 ASN A C 1
ATOM 919 O O . ASN A 1 126 ? 8.487 13.847 -1.064 1.00 92.62 126 ASN A O 1
ATOM 923 N N . LYS A 1 127 ? 7.664 12.438 -2.591 1.00 95.06 127 LYS A N 1
ATOM 924 C CA . LYS A 1 127 ? 6.278 12.950 -2.550 1.00 95.06 127 LYS A CA 1
ATOM 925 C C . LYS A 1 127 ? 5.305 12.020 -1.830 1.00 95.06 127 LYS A C 1
ATOM 927 O O . LYS A 1 127 ? 4.103 12.303 -1.794 1.00 95.06 127 LYS A O 1
ATOM 932 N N . LEU A 1 128 ? 5.799 10.897 -1.311 1.00 95.38 128 LEU A N 1
ATOM 933 C CA . LEU A 1 128 ? 5.000 9.914 -0.602 1.00 95.38 128 LEU A CA 1
ATOM 934 C C . LEU A 1 128 ? 4.659 10.491 0.763 1.00 95.38 128 LEU A C 1
ATOM 936 O O . LEU A 1 128 ? 5.495 10.549 1.655 1.00 95.38 128 LEU A O 1
ATOM 940 N N . SER A 1 129 ? 3.421 10.948 0.897 1.00 92.56 129 SER A N 1
ATOM 941 C CA . SER A 1 129 ? 2.931 11.606 2.112 1.00 92.56 129 SER A CA 1
ATOM 942 C C . SER A 1 129 ? 2.096 10.679 2.987 1.00 92.56 129 SER A C 1
ATOM 944 O O . SER A 1 129 ? 1.975 10.904 4.194 1.00 92.56 129 SER A O 1
ATOM 946 N N . GLU A 1 130 ? 1.542 9.632 2.375 1.00 92.56 130 GLU A N 1
ATOM 947 C CA . GLU A 1 130 ? 0.599 8.714 2.991 1.00 92.56 130 GLU A CA 1
ATOM 948 C C . GLU A 1 130 ? 0.846 7.274 2.539 1.00 92.56 130 GLU A C 1
ATOM 950 O O . GLU A 1 130 ? 0.929 6.981 1.345 1.00 92.56 130 GLU A O 1
ATOM 955 N N . VAL A 1 131 ? 0.873 6.354 3.498 1.00 95.06 131 VAL A N 1
ATOM 956 C CA . VAL A 1 131 ? 0.878 4.910 3.240 1.00 95.06 131 VAL A CA 1
ATOM 957 C C . VAL A 1 131 ? -0.318 4.295 3.949 1.00 95.06 131 VAL A C 1
ATOM 959 O O . VAL A 1 131 ? -0.528 4.548 5.133 1.00 95.06 131 VAL A O 1
ATOM 962 N N . ILE A 1 132 ? -1.108 3.498 3.231 1.00 95.38 132 ILE A N 1
ATOM 963 C CA . ILE A 1 132 ? -2.295 2.825 3.764 1.00 95.38 132 ILE A CA 1
ATOM 964 C C . ILE A 1 132 ? -2.004 1.330 3.863 1.00 95.38 132 ILE A C 1
ATOM 966 O O . ILE A 1 132 ? -1.708 0.703 2.854 1.00 95.38 132 ILE A O 1
ATOM 970 N N . PHE A 1 133 ? -2.142 0.739 5.045 1.00 95.44 133 PHE A N 1
ATOM 971 C CA . PHE A 1 133 ? -2.041 -0.702 5.260 1.00 95.44 133 PHE A CA 1
ATOM 972 C C . PHE A 1 133 ? -3.418 -1.308 5.495 1.00 95.44 133 PHE A C 1
ATOM 974 O O . PHE A 1 133 ? -4.116 -0.930 6.436 1.00 95.44 133 PHE A O 1
ATOM 981 N N . LEU A 1 134 ? -3.789 -2.300 4.687 1.00 94.00 134 LEU A N 1
ATOM 982 C CA . LEU A 1 134 ? -5.041 -3.041 4.870 1.00 94.00 134 LEU A CA 1
ATOM 983 C C . LEU A 1 134 ? -4.899 -4.212 5.864 1.00 94.00 134 LEU A C 1
ATOM 985 O O . LEU A 1 134 ? -5.889 -4.755 6.342 1.00 94.00 134 LEU A O 1
ATOM 989 N N . GLY A 1 135 ? -3.668 -4.573 6.245 1.00 90.19 135 GLY A N 1
ATOM 990 C CA . GLY A 1 135 ? -3.344 -5.668 7.172 1.00 90.19 135 GLY A CA 1
ATOM 991 C C . GLY A 1 135 ? -3.497 -5.339 8.664 1.00 90.19 135 GLY A C 1
ATOM 992 O O . GLY A 1 135 ? -2.687 -5.789 9.476 1.00 90.19 135 GLY A O 1
ATOM 993 N N . GLY A 1 136 ? -4.500 -4.550 9.059 1.00 88.38 136 GLY A N 1
ATOM 994 C CA . GLY A 1 136 ? -4.619 -4.055 10.438 1.00 88.38 136 GLY A CA 1
ATOM 995 C C . GLY A 1 136 ? -4.780 -5.131 11.514 1.00 88.38 136 GLY A C 1
ATOM 996 O O . GLY A 1 136 ? -4.389 -4.906 12.654 1.00 88.38 136 GLY A O 1
ATOM 997 N N . GLN A 1 137 ? -5.273 -6.325 11.170 1.00 88.69 137 GLN A N 1
ATOM 998 C CA . GLN A 1 137 ? -5.318 -7.470 12.095 1.00 88.69 137 GLN A CA 1
ATOM 999 C C . GLN A 1 137 ? -3.925 -7.906 12.582 1.00 88.69 137 GLN A C 1
ATOM 1001 O O . GLN A 1 137 ? -3.793 -8.427 13.684 1.00 88.69 137 GLN A O 1
ATOM 1006 N N . ARG A 1 138 ? -2.876 -7.690 11.780 1.00 90.25 138 ARG A N 1
ATOM 1007 C CA . ARG A 1 138 ? -1.496 -8.020 12.158 1.00 90.25 138 ARG A CA 1
ATOM 1008 C C . ARG A 1 138 ? -0.795 -6.851 12.845 1.00 90.25 138 ARG A C 1
ATOM 1010 O O . ARG A 1 138 ? -0.076 -7.051 13.818 1.00 90.25 138 ARG A O 1
ATOM 1017 N N . LEU A 1 139 ? -1.015 -5.640 12.335 1.00 90.44 139 LEU A N 1
ATOM 1018 C CA . LEU A 1 139 ? -0.292 -4.435 12.761 1.00 90.44 139 LEU A CA 1
ATOM 1019 C C . LEU A 1 139 ? -0.832 -3.803 14.049 1.00 90.44 139 LEU A C 1
ATOM 1021 O O . LEU A 1 139 ? -0.167 -2.959 14.646 1.00 90.44 139 LEU A O 1
ATOM 1025 N N . LEU A 1 140 ? -2.033 -4.187 14.481 1.00 90.56 140 LEU A N 1
ATOM 1026 C CA . LEU A 1 140 ? -2.657 -3.667 15.692 1.00 90.56 140 LEU A CA 1
ATOM 1027 C C . LEU A 1 140 ? -2.727 -4.739 16.777 1.00 90.56 140 LEU A C 1
ATOM 1029 O O . LEU A 1 140 ? -2.909 -5.927 16.500 1.00 90.56 140 LEU A O 1
ATOM 1033 N N . ASN A 1 141 ? -2.609 -4.302 18.028 1.00 88.31 141 ASN A N 1
ATOM 1034 C CA . ASN A 1 141 ? -2.620 -5.178 19.187 1.00 88.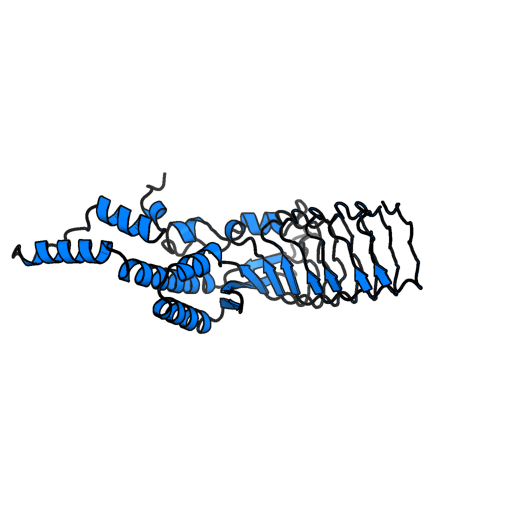31 141 ASN A CA 1
ATOM 1035 C C . ASN A 1 141 ? -3.992 -5.852 19.347 1.00 88.31 141 ASN A C 1
ATOM 1037 O O . ASN A 1 141 ? -4.989 -5.202 19.658 1.00 88.31 141 ASN A O 1
ATOM 1041 N N . GLN A 1 142 ? -4.044 -7.173 19.176 1.00 83.69 142 GLN A N 1
ATOM 1042 C CA . GLN A 1 142 ? -5.289 -7.937 19.266 1.00 83.69 142 GLN A CA 1
ATOM 1043 C C . GLN A 1 142 ? -5.871 -7.975 20.684 1.00 83.69 142 GLN A C 1
ATOM 1045 O O . GLN A 1 142 ? -7.091 -8.042 20.843 1.00 83.69 142 GLN 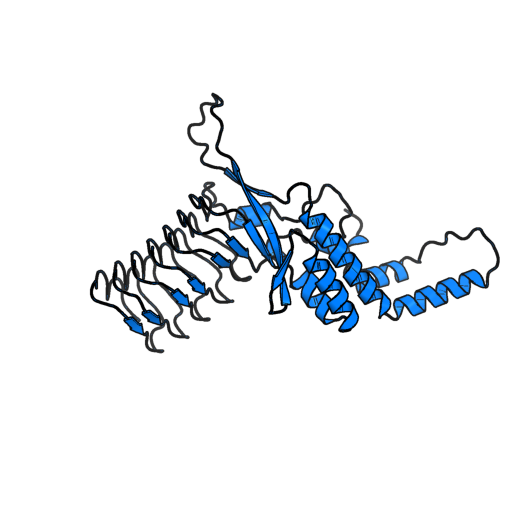A O 1
ATOM 1050 N N . GLU A 1 143 ? -5.040 -7.856 21.724 1.00 78.56 143 GLU A N 1
ATOM 1051 C CA . GLU A 1 143 ? -5.531 -7.778 23.103 1.00 78.56 143 GLU A CA 1
ATOM 1052 C C . GLU A 1 143 ? -6.365 -6.516 23.342 1.00 78.56 143 GLU A C 1
ATOM 1054 O O . GLU A 1 143 ? -7.347 -6.570 24.083 1.00 78.56 143 GLU A O 1
ATOM 1059 N N . PHE A 1 144 ? -6.045 -5.403 22.667 1.00 81.75 144 PHE A N 1
ATOM 1060 C CA . PHE A 1 144 ? -6.847 -4.178 22.735 1.00 81.75 144 PHE A CA 1
ATOM 1061 C C . PHE A 1 144 ? -8.291 -4.439 22.274 1.00 81.75 144 PHE A C 1
ATOM 1063 O O . PHE A 1 144 ? -9.247 -4.025 22.937 1.00 81.75 144 PHE A O 1
ATOM 1070 N N . PHE A 1 145 ? -8.461 -5.179 21.173 1.00 79.00 145 PHE A N 1
ATOM 1071 C CA . PHE A 1 145 ? -9.778 -5.513 20.624 1.00 79.00 145 PHE A CA 1
ATOM 1072 C C . PHE A 1 145 ? -10.495 -6.600 21.433 1.00 79.00 145 PHE A C 1
ATOM 1074 O O . PHE A 1 145 ? -11.714 -6.537 21.583 1.00 79.00 145 PHE A O 1
ATOM 1081 N N . ALA A 1 146 ? -9.758 -7.558 22.003 1.00 71.31 146 ALA A N 1
ATOM 1082 C CA . ALA A 1 146 ? -10.330 -8.637 22.805 1.00 71.31 146 ALA A CA 1
ATOM 1083 C C . ALA A 1 146 ? -10.768 -8.185 24.207 1.00 71.31 146 ALA A C 1
ATOM 1085 O O . ALA A 1 146 ? -11.784 -8.668 24.716 1.00 71.31 146 ALA A O 1
ATOM 1086 N N . CYS A 1 147 ? -10.008 -7.286 24.845 1.00 59.94 147 CYS A N 1
ATOM 1087 C CA . CYS A 1 147 ? -10.171 -6.950 26.260 1.00 59.94 147 CYS A CA 1
ATOM 1088 C C . CYS A 1 147 ? -10.793 -5.564 26.531 1.00 59.94 147 CYS A C 1
ATOM 1090 O O . CYS A 1 147 ? -11.186 -5.270 27.671 1.00 59.94 147 CYS A O 1
ATOM 1092 N N . GLY A 1 148 ? -10.912 -4.720 25.500 1.00 57.34 148 GLY A N 1
ATOM 1093 C CA . GLY A 1 148 ? -11.175 -3.287 25.650 1.00 57.34 148 GLY A CA 1
ATOM 1094 C C . GLY A 1 148 ? -9.982 -2.552 26.280 1.00 57.34 148 GLY A C 1
ATOM 1095 O O . GLY A 1 148 ? -9.052 -3.179 26.785 1.00 57.34 148 GLY A O 1
ATOM 1096 N N . PHE A 1 149 ? -10.003 -1.214 26.287 1.00 55.62 149 PHE A N 1
ATOM 1097 C CA . PHE A 1 149 ? -8.943 -0.377 26.872 1.00 55.62 149 PHE A CA 1
ATOM 1098 C C . PHE A 1 149 ? -8.939 -0.494 28.412 1.00 55.62 149 PHE A C 1
ATOM 1100 O O . PHE A 1 149 ? -9.458 0.363 29.123 1.00 55.62 149 PHE A O 1
ATOM 1107 N N . ARG A 1 150 ? -8.446 -1.622 28.944 1.00 52.06 150 ARG A N 1
ATOM 1108 C CA . ARG A 1 150 ? -8.395 -1.938 30.388 1.00 52.06 150 ARG A CA 1
ATOM 1109 C C . ARG A 1 150 ? -7.062 -1.605 31.043 1.00 52.06 150 ARG A C 1
ATOM 1111 O O . ARG A 1 150 ? -6.972 -1.652 32.268 1.00 52.06 150 ARG A O 1
ATOM 1118 N N . ARG A 1 151 ? -6.045 -1.280 30.251 1.00 54.09 151 ARG A N 1
ATOM 1119 C CA . ARG A 1 151 ? -4.727 -0.861 30.720 1.00 54.09 151 ARG A CA 1
ATOM 1120 C C . ARG A 1 151 ? -4.321 0.353 29.907 1.00 54.09 151 ARG A C 1
ATOM 1122 O O . ARG A 1 151 ? -4.204 0.256 28.692 1.00 54.09 151 ARG A O 1
ATOM 1129 N N . GLU A 1 152 ? -4.109 1.479 30.579 1.00 50.53 152 GLU A N 1
ATOM 1130 C CA . GLU A 1 152 ? -3.577 2.702 29.958 1.00 50.53 152 GLU A CA 1
ATOM 1131 C C . GLU A 1 152 ? -2.186 2.479 29.329 1.00 50.53 152 GLU A C 1
ATOM 1133 O O . GLU A 1 152 ? -1.728 3.301 28.546 1.00 50.53 152 GLU A O 1
ATOM 1138 N N . GLU A 1 153 ? -1.546 1.348 29.642 1.00 52.00 153 GLU A N 1
ATOM 1139 C CA . GLU A 1 153 ? -0.192 0.966 29.236 1.00 52.00 153 GLU A CA 1
ATOM 1140 C C . GLU A 1 153 ? -0.127 0.133 27.939 1.00 52.00 153 GLU A C 1
ATOM 1142 O O . GLU A 1 153 ? 0.955 -0.033 27.383 1.00 52.00 153 GLU A O 1
ATOM 1147 N N . GLN A 1 154 ? -1.248 -0.400 27.429 1.00 62.44 154 GLN A N 1
ATOM 1148 C CA . GLN A 1 154 ? -1.247 -1.188 26.187 1.00 62.44 154 GLN A CA 1
ATOM 1149 C C . GLN A 1 154 ? -1.597 -0.305 24.985 1.00 62.44 154 GLN A C 1
ATOM 1151 O O . GLN A 1 154 ? -2.749 0.082 24.781 1.00 62.44 154 GLN A O 1
ATOM 1156 N N . GLY A 1 155 ? -0.579 0.016 24.183 1.00 73.81 155 GLY A N 1
ATOM 1157 C CA . GLY A 1 155 ? -0.735 0.746 22.926 1.00 73.81 155 GLY A CA 1
ATOM 1158 C C . GLY A 1 155 ? -1.564 -0.015 21.888 1.00 73.81 155 GLY A C 1
ATOM 1159 O O . GLY A 1 155 ? -1.624 -1.245 21.888 1.00 73.81 155 GLY A O 1
ATOM 1160 N N . LEU A 1 156 ? -2.208 0.739 20.991 1.00 86.00 156 LEU A N 1
ATOM 1161 C CA . LEU A 1 156 ? -3.017 0.203 19.890 1.00 86.00 156 LEU A CA 1
ATOM 1162 C C . LEU A 1 156 ? -2.156 -0.474 18.809 1.00 86.00 156 LEU A C 1
ATOM 1164 O O . LEU A 1 156 ? -2.597 -1.428 18.171 1.00 86.00 156 LEU A O 1
ATOM 1168 N N . LEU A 1 157 ? -0.932 0.014 18.611 1.00 88.31 157 LEU A N 1
ATOM 1169 C CA . LEU A 1 157 ? 0.017 -0.512 17.635 1.00 88.31 157 LEU A CA 1
ATOM 1170 C C . LEU A 1 157 ? 0.741 -1.746 18.180 1.00 88.31 157 LEU A C 1
ATOM 1172 O O . LEU A 1 157 ? 1.214 -1.744 19.317 1.00 88.31 157 LEU A O 1
ATOM 1176 N N . ASN A 1 158 ? 0.872 -2.776 17.348 1.00 89.62 158 ASN A N 1
ATOM 1177 C CA . ASN A 1 158 ? 1.781 -3.883 17.604 1.00 89.62 158 ASN A CA 1
ATOM 1178 C C . ASN A 1 158 ? 3.174 -3.500 17.083 1.00 89.62 158 ASN A C 1
ATOM 1180 O O . ASN A 1 158 ? 3.458 -3.669 15.898 1.00 89.62 158 ASN A O 1
ATOM 1184 N N . GLN A 1 159 ? 4.019 -2.951 17.961 1.00 86.38 159 GLN A N 1
ATOM 1185 C CA . GLN A 1 159 ? 5.350 -2.470 17.573 1.00 86.38 159 GLN A CA 1
ATOM 1186 C C . GLN A 1 159 ? 6.257 -3.588 17.051 1.00 86.38 159 GLN A C 1
ATOM 1188 O O . GLN A 1 159 ? 7.037 -3.348 16.141 1.00 86.38 159 GLN A O 1
ATOM 1193 N N . GLU A 1 160 ? 6.121 -4.817 17.555 1.00 87.81 160 GLU A N 1
ATOM 1194 C CA . GLU A 1 160 ? 6.869 -5.971 17.041 1.00 87.81 160 GLU A CA 1
ATOM 1195 C C . GLU A 1 160 ? 6.492 -6.250 15.580 1.00 87.81 160 GLU A C 1
ATOM 1197 O O . GLU A 1 160 ? 7.355 -6.245 14.709 1.00 87.81 160 GLU A O 1
ATOM 1202 N N . ALA A 1 161 ? 5.193 -6.361 15.281 1.00 89.00 161 ALA A N 1
ATOM 1203 C CA . ALA A 1 161 ? 4.723 -6.619 13.919 1.00 89.00 161 ALA A CA 1
ATOM 1204 C C . ALA A 1 161 ? 4.991 -5.462 12.941 1.00 89.00 161 ALA A C 1
ATOM 1206 O O . ALA A 1 161 ? 5.217 -5.705 11.753 1.00 89.00 161 ALA A O 1
ATOM 1207 N N . LEU A 1 162 ? 4.942 -4.209 13.411 1.00 88.25 162 LEU A N 1
ATOM 1208 C CA . LEU A 1 162 ? 5.354 -3.050 12.614 1.00 88.25 162 LEU A CA 1
ATOM 1209 C C . LEU A 1 162 ? 6.848 -3.110 12.322 1.00 88.25 162 LEU A C 1
ATOM 1211 O O . LEU A 1 162 ? 7.245 -2.914 11.174 1.00 88.25 162 LEU A O 1
ATOM 1215 N N . ASN A 1 163 ? 7.658 -3.426 13.334 1.00 85.94 163 ASN A N 1
ATOM 1216 C CA . ASN A 1 163 ? 9.097 -3.460 13.172 1.00 85.94 163 ASN A CA 1
ATOM 1217 C C . ASN A 1 163 ? 9.528 -4.571 12.210 1.00 85.94 163 ASN A C 1
ATOM 1219 O O . ASN A 1 163 ? 10.306 -4.314 11.301 1.00 85.94 163 ASN A O 1
ATOM 1223 N N . GLU A 1 164 ? 8.951 -5.766 12.340 1.00 86.81 164 GLU A N 1
ATOM 1224 C CA . GLU A 1 164 ? 9.168 -6.879 11.407 1.00 86.81 164 GLU A CA 1
ATOM 1225 C C . GLU A 1 164 ? 8.742 -6.550 9.970 1.00 86.81 164 GLU A C 1
ATOM 1227 O O . GLU A 1 164 ? 9.319 -7.063 9.013 1.00 86.81 164 GLU A O 1
ATOM 1232 N N . MET A 1 165 ? 7.702 -5.727 9.797 1.00 86.25 165 MET A N 1
ATOM 1233 C CA . MET A 1 165 ? 7.228 -5.353 8.466 1.00 86.25 165 MET A CA 1
ATOM 1234 C C . MET A 1 165 ? 8.072 -4.247 7.831 1.00 86.25 165 MET A C 1
ATOM 1236 O O . MET A 1 165 ? 8.191 -4.222 6.607 1.00 86.25 165 MET A O 1
ATOM 1240 N N . PHE A 1 166 ? 8.571 -3.298 8.625 1.00 84.25 166 PHE A N 1
ATOM 1241 C CA . PHE A 1 166 ? 9.187 -2.071 8.122 1.00 84.25 166 PHE A CA 1
ATOM 1242 C C . PHE A 1 166 ? 10.708 -2.068 8.153 1.00 84.25 166 PHE A C 1
ATOM 1244 O O . PHE A 1 166 ? 11.301 -1.369 7.332 1.00 84.25 166 PHE A O 1
ATOM 1251 N N . PHE A 1 167 ? 11.324 -2.803 9.076 1.00 78.00 167 PHE A N 1
ATOM 1252 C CA . PHE A 1 167 ? 12.771 -2.854 9.222 1.00 78.00 167 PHE A CA 1
ATOM 1253 C C . PHE A 1 167 ? 13.300 -4.203 8.771 1.00 78.00 167 PHE A C 1
ATOM 1255 O O . PHE A 1 167 ? 12.769 -5.264 9.102 1.00 78.00 167 PHE A O 1
ATOM 1262 N N . ALA A 1 168 ? 14.391 -4.154 8.022 1.00 67.62 168 ALA A N 1
ATOM 1263 C CA . ALA A 1 168 ? 15.189 -5.333 7.768 1.00 67.62 168 ALA A CA 1
ATOM 1264 C C . ALA A 1 168 ? 15.990 -5.734 9.013 1.00 67.62 168 ALA A C 1
ATOM 1266 O O . ALA A 1 168 ? 16.154 -4.956 9.952 1.00 67.62 168 ALA A O 1
ATOM 1267 N N . VAL A 1 169 ? 16.546 -6.948 8.983 1.00 63.47 169 VAL A N 1
ATOM 1268 C CA . VAL A 1 169 ? 17.424 -7.484 10.042 1.00 63.47 169 VAL A CA 1
ATOM 1269 C C . VAL A 1 169 ? 18.598 -6.542 10.346 1.00 63.47 169 VAL A C 1
ATOM 1271 O O . VAL A 1 169 ? 19.043 -6.473 11.487 1.00 63.47 169 VAL A O 1
ATOM 1274 N N . ASP A 1 170 ? 19.037 -5.772 9.348 1.00 60.97 170 ASP A N 1
ATOM 1275 C CA . ASP A 1 170 ? 20.152 -4.826 9.443 1.00 60.97 170 ASP A CA 1
ATOM 1276 C C . ASP A 1 170 ? 19.712 -3.397 9.844 1.00 60.97 170 ASP A C 1
ATOM 1278 O O . ASP A 1 170 ? 20.508 -2.466 9.795 1.00 60.97 170 ASP A O 1
ATOM 1282 N N . GLY A 1 171 ? 18.446 -3.199 10.238 1.00 64.69 171 GLY A N 1
ATOM 1283 C CA . GLY A 1 171 ? 17.907 -1.911 10.704 1.00 64.69 171 GLY A CA 1
ATOM 1284 C C . GLY A 1 171 ? 17.468 -0.945 9.596 1.00 64.69 171 GLY A C 1
ATOM 1285 O O . GLY A 1 171 ? 16.942 0.125 9.892 1.00 64.69 171 GLY A O 1
ATOM 1286 N N . GLU A 1 172 ? 17.631 -1.318 8.325 1.00 73.38 172 GLU A N 1
ATOM 1287 C CA . GLU A 1 172 ? 17.235 -0.484 7.187 1.00 73.38 172 GLU A CA 1
ATOM 1288 C C . GLU A 1 172 ? 15.706 -0.425 7.029 1.00 73.38 172 GLU A C 1
ATOM 1290 O O . GLU A 1 172 ? 15.022 -1.453 6.996 1.00 73.38 172 GLU A O 1
ATOM 1295 N N . PHE A 1 173 ? 15.171 0.792 6.909 1.00 83.06 173 PHE A N 1
ATOM 1296 C CA . PHE A 1 173 ? 13.737 1.072 6.857 1.00 83.06 173 PHE A CA 1
ATOM 1297 C C . PHE A 1 173 ? 13.184 1.029 5.422 1.00 83.06 173 PHE A C 1
ATOM 1299 O O . PHE A 1 173 ? 13.784 1.537 4.473 1.00 83.06 173 PHE A O 1
ATOM 1306 N N . ALA A 1 174 ? 11.991 0.460 5.239 1.00 88.25 174 ALA A N 1
ATOM 1307 C CA . ALA A 1 174 ? 11.359 0.324 3.925 1.00 88.25 174 ALA A CA 1
ATOM 1308 C C . ALA A 1 174 ? 11.038 1.668 3.236 1.00 88.25 174 ALA A C 1
ATOM 1310 O O . ALA A 1 174 ? 10.958 1.705 2.007 1.00 88.25 174 ALA A O 1
ATOM 1311 N N . PHE A 1 175 ? 10.863 2.754 3.999 1.00 90.31 175 PHE A N 1
ATOM 1312 C CA . PHE A 1 175 ? 10.535 4.097 3.493 1.00 90.31 175 PHE A CA 1
ATOM 1313 C C . PHE A 1 175 ? 11.650 5.120 3.759 1.00 90.31 175 PHE A C 1
ATOM 1315 O O . PHE A 1 175 ? 11.375 6.313 3.880 1.00 90.31 175 PHE A O 1
ATOM 1322 N N . ASP A 1 176 ? 12.896 4.660 3.862 1.00 87.56 176 ASP A N 1
ATOM 1323 C CA . ASP A 1 176 ? 14.062 5.522 4.078 1.00 87.56 176 ASP A CA 1
ATOM 1324 C C . ASP A 1 176 ? 14.147 6.671 3.050 1.00 87.56 176 ASP A C 1
ATOM 1326 O O . ASP A 1 176 ? 13.820 6.498 1.873 1.00 87.56 176 ASP A O 1
ATOM 1330 N N . GLY A 1 177 ? 14.503 7.880 3.484 1.00 85.75 177 GLY A N 1
ATOM 1331 C CA . GLY A 1 177 ? 14.564 9.061 2.612 1.00 85.75 177 GLY A CA 1
ATOM 1332 C C . GLY A 1 177 ? 13.203 9.612 2.146 1.00 85.75 177 GLY A C 1
ATOM 1333 O O . GLY A 1 177 ? 13.151 10.557 1.355 1.00 85.75 177 GLY A O 1
ATOM 1334 N N . CYS A 1 178 ? 12.067 9.087 2.627 1.00 88.75 178 CYS A N 1
ATOM 1335 C CA . CYS A 1 178 ? 10.740 9.644 2.324 1.00 88.75 178 CYS A CA 1
ATOM 1336 C C . CYS A 1 178 ? 10.449 10.915 3.138 1.00 88.75 178 CYS A C 1
ATOM 1338 O O . CYS A 1 178 ? 9.684 10.909 4.099 1.00 88.75 178 CYS A O 1
ATOM 1340 N N . THR A 1 179 ? 11.019 12.037 2.706 1.00 86.44 179 THR A N 1
ATOM 1341 C CA . THR A 1 179 ? 10.960 13.325 3.428 1.00 86.44 179 THR A CA 1
ATOM 1342 C C . THR A 1 179 ? 9.554 13.919 3.626 1.00 86.44 179 THR A C 1
ATOM 1344 O O . THR A 1 179 ? 9.346 14.712 4.546 1.00 86.44 179 THR A O 1
ATOM 1347 N N . GLU A 1 180 ? 8.567 13.561 2.796 1.00 89.62 180 GLU A N 1
ATOM 1348 C CA . GLU A 1 180 ? 7.176 14.029 2.934 1.00 89.62 180 GLU A CA 1
ATOM 1349 C C . GLU A 1 180 ? 6.262 13.063 3.712 1.00 89.62 180 GLU A C 1
ATOM 1351 O O . GLU A 1 180 ? 5.102 13.411 3.964 1.00 89.62 180 GLU A O 1
ATOM 1356 N N . LEU A 1 181 ? 6.751 11.887 4.132 1.00 90.06 181 LEU A N 1
ATOM 1357 C CA . LEU A 1 181 ? 5.932 10.874 4.801 1.00 90.06 181 LEU A CA 1
ATOM 1358 C C . LEU A 1 181 ? 5.594 11.307 6.230 1.00 90.06 181 LEU A C 1
ATOM 1360 O O . LEU A 1 181 ? 6.435 11.295 7.123 1.00 90.06 181 LEU A O 1
ATOM 1364 N N . ARG A 1 182 ? 4.331 11.679 6.458 1.00 87.00 182 ARG A N 1
ATOM 1365 C CA . ARG A 1 182 ? 3.864 12.186 7.763 1.00 87.00 182 ARG A CA 1
ATOM 1366 C C . ARG A 1 182 ? 2.892 11.262 8.462 1.00 87.00 182 ARG A C 1
ATOM 1368 O O . ARG A 1 182 ? 2.654 11.411 9.660 1.00 87.00 182 ARG A O 1
ATOM 1375 N N . THR A 1 183 ? 2.224 10.386 7.721 1.00 90.81 183 THR A N 1
ATOM 1376 C CA . THR A 1 183 ? 1.116 9.604 8.265 1.00 90.81 183 THR A CA 1
ATOM 1377 C C . THR A 1 183 ? 1.059 8.226 7.638 1.00 90.81 183 THR A C 1
ATOM 1379 O O . THR A 1 183 ? 1.036 8.076 6.417 1.00 90.81 183 THR A O 1
ATOM 1382 N N . ILE A 1 184 ? 0.963 7.225 8.505 1.00 93.19 184 ILE A N 1
ATOM 1383 C CA . ILE A 1 184 ? 0.607 5.861 8.148 1.00 93.19 184 ILE A CA 1
ATOM 1384 C C . ILE A 1 184 ? -0.843 5.640 8.557 1.00 93.19 184 ILE A C 1
ATOM 1386 O O . ILE A 1 184 ? -1.235 5.918 9.690 1.00 93.19 184 ILE A O 1
ATOM 1390 N N . LYS A 1 185 ? -1.654 5.151 7.625 1.00 95.06 185 LYS A N 1
ATOM 1391 C CA . LYS A 1 185 ? -3.040 4.773 7.875 1.00 95.06 185 LYS A CA 1
ATOM 1392 C C . LYS A 1 185 ? -3.151 3.261 7.946 1.00 95.06 185 LYS A C 1
ATOM 1394 O O . LYS A 1 185 ? -2.591 2.567 7.106 1.00 95.06 185 LYS A O 1
ATOM 1399 N N . ILE A 1 186 ? -3.888 2.748 8.920 1.00 95.25 186 ILE A N 1
ATOM 1400 C CA . ILE A 1 186 ? -4.114 1.309 9.086 1.00 95.25 186 ILE A CA 1
ATOM 1401 C C . ILE A 1 186 ? -5.617 1.048 9.059 1.00 95.25 186 ILE A C 1
ATOM 1403 O O . ILE A 1 186 ? -6.374 1.735 9.746 1.00 95.25 186 ILE A O 1
ATOM 1407 N N . SER A 1 187 ? -6.056 0.074 8.261 1.00 94.94 187 SER A N 1
ATOM 1408 C CA . SER A 1 187 ? -7.463 -0.330 8.208 1.00 94.94 187 SER A CA 1
ATOM 1409 C C . SER A 1 187 ? -7.880 -1.069 9.477 1.00 94.94 187 SER A C 1
ATOM 1411 O O . SER A 1 187 ? -7.191 -1.965 9.963 1.00 94.94 187 SER A O 1
ATOM 1413 N N . ILE A 1 188 ? -9.042 -0.699 10.004 1.00 92.19 188 ILE A N 1
ATOM 1414 C CA . ILE A 1 188 ? -9.719 -1.342 11.137 1.00 92.19 188 ILE A CA 1
ATOM 1415 C C . ILE A 1 188 ? -11.124 -1.811 10.754 1.00 92.19 188 ILE A C 1
ATOM 1417 O O . ILE A 1 188 ? -11.971 -2.031 11.622 1.00 92.19 188 ILE A O 1
ATOM 1421 N N . SER A 1 189 ? -11.384 -1.983 9.459 1.00 89.62 189 SER A N 1
ATOM 1422 C CA . SER A 1 189 ? -12.701 -2.358 8.935 1.00 89.62 189 SER A CA 1
ATOM 1423 C C . SER A 1 189 ? -13.205 -3.688 9.501 1.00 89.62 189 SER A C 1
ATOM 1425 O O . SER A 1 189 ? -14.383 -3.808 9.831 1.00 89.62 189 SER A O 1
ATOM 1427 N N . TRP A 1 190 ? -12.304 -4.643 9.752 1.00 87.12 190 TRP A N 1
ATOM 1428 C CA . TRP A 1 190 ? -12.628 -5.909 10.421 1.00 87.12 190 TRP A CA 1
ATOM 1429 C C . TRP A 1 190 ? -13.198 -5.724 11.840 1.00 87.12 190 TRP A C 1
ATOM 1431 O O . TRP A 1 190 ? -14.007 -6.520 12.307 1.00 87.12 190 TRP A O 1
ATOM 1441 N N . ALA A 1 191 ? -12.786 -4.668 12.547 1.00 84.81 191 ALA A N 1
ATOM 1442 C CA . ALA A 1 191 ? -13.218 -4.393 13.915 1.00 84.81 191 ALA A CA 1
ATOM 1443 C C . ALA A 1 191 ? -14.419 -3.441 13.977 1.00 84.81 191 ALA A C 1
ATOM 1445 O O . ALA A 1 191 ? -15.182 -3.483 14.943 1.00 84.81 191 ALA A O 1
ATOM 1446 N N . VAL A 1 192 ? -14.574 -2.567 12.979 1.00 87.56 192 VAL A N 1
A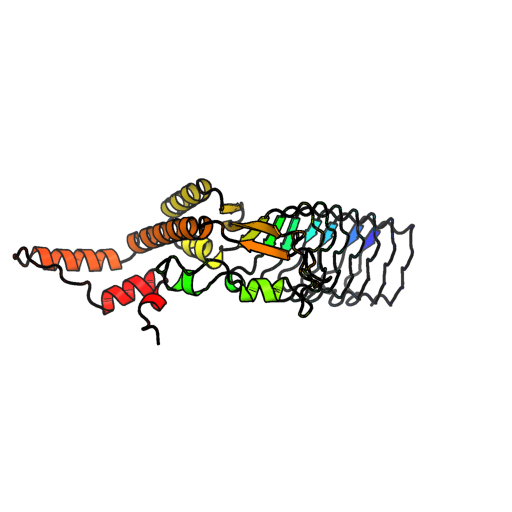TOM 1447 C CA . VAL A 1 192 ? -15.583 -1.500 12.963 1.00 87.56 192 VAL A CA 1
ATOM 1448 C C . VAL A 1 192 ? -16.636 -1.762 11.893 1.00 87.56 192 VAL A C 1
ATOM 1450 O O . VAL A 1 192 ? -17.786 -2.027 12.240 1.00 87.56 192 VAL A O 1
ATOM 1453 N N . SER A 1 193 ? -16.261 -1.754 10.616 1.00 87.25 193 SER A N 1
ATOM 1454 C CA . SER A 1 193 ? -17.186 -1.893 9.484 1.00 87.25 193 SER A CA 1
ATOM 1455 C C . SER A 1 193 ? -17.958 -3.215 9.510 1.00 87.25 193 SER A C 1
ATOM 1457 O O . SER A 1 193 ? -19.175 -3.218 9.332 1.00 87.25 193 SER A O 1
ATOM 1459 N N . GLU A 1 194 ? -17.301 -4.335 9.829 1.00 85.38 194 GLU A N 1
ATOM 1460 C CA . GLU A 1 194 ? -17.972 -5.641 9.941 1.00 85.38 194 GLU A CA 1
ATOM 1461 C C . GLU A 1 194 ? -19.026 -5.688 11.056 1.00 85.38 194 GLU A C 1
ATOM 1463 O O . GLU A 1 194 ? -20.036 -6.387 10.935 1.00 85.38 194 GLU A O 1
ATOM 1468 N N . ARG A 1 195 ? -18.808 -4.951 12.150 1.00 84.50 195 ARG A N 1
ATOM 1469 C CA . ARG A 1 195 ? -19.776 -4.845 13.250 1.00 84.50 195 ARG A CA 1
ATOM 1470 C C . ARG A 1 195 ? -20.888 -3.866 12.915 1.00 84.50 195 ARG A C 1
ATOM 1472 O O . ARG A 1 195 ? -22.056 -4.162 13.145 1.00 84.50 195 ARG A O 1
ATOM 1479 N N . MET A 1 196 ? -20.543 -2.737 12.301 1.00 84.88 196 MET A N 1
ATOM 1480 C CA . MET A 1 196 ? -21.509 -1.755 11.811 1.00 84.88 196 MET A CA 1
ATOM 1481 C C . MET A 1 196 ? -22.479 -2.360 10.794 1.00 84.88 196 MET A C 1
ATOM 1483 O O . MET A 1 196 ? -23.668 -2.065 10.855 1.00 84.88 196 MET A O 1
ATOM 1487 N N . ALA A 1 197 ? -22.016 -3.273 9.936 1.00 86.31 197 ALA A N 1
ATOM 1488 C CA . ALA A 1 197 ? -22.861 -3.989 8.980 1.00 86.31 197 ALA A CA 1
ATOM 1489 C C . ALA A 1 197 ? -23.951 -4.863 9.637 1.00 86.31 197 ALA A C 1
ATOM 1491 O O . ALA A 1 197 ? -24.922 -5.234 8.979 1.00 86.31 197 ALA A O 1
ATOM 1492 N N . ARG A 1 198 ? -23.813 -5.198 10.929 1.00 83.50 198 ARG A N 1
ATOM 1493 C CA . ARG A 1 198 ? -24.811 -5.957 11.706 1.00 83.50 198 ARG A CA 1
ATOM 1494 C C . ARG A 1 198 ? -25.857 -5.054 12.360 1.00 83.50 198 ARG A C 1
ATOM 1496 O O . ARG A 1 198 ? -26.860 -5.559 12.862 1.00 83.50 198 ARG A O 1
ATOM 1503 N N . LEU A 1 199 ? -25.623 -3.743 12.391 1.00 82.00 199 LEU A N 1
ATOM 1504 C CA . LEU A 1 199 ? -26.501 -2.777 13.039 1.00 82.00 199 LEU A CA 1
ATOM 1505 C C . LEU A 1 199 ? -27.626 -2.313 12.100 1.00 82.00 199 LEU A C 1
ATOM 1507 O O . LEU A 1 199 ? -27.439 -2.230 10.884 1.00 82.00 199 LEU A O 1
ATOM 1511 N N . PRO A 1 200 ? -28.790 -1.918 12.647 1.00 85.06 200 PRO A N 1
ATOM 1512 C CA . PRO A 1 200 ? -29.793 -1.185 11.888 1.00 85.06 200 PRO A CA 1
ATOM 1513 C C . PRO A 1 200 ? -29.218 0.121 11.326 1.00 85.06 200 PRO A C 1
ATOM 1515 O O . PRO A 1 200 ? -28.397 0.783 11.967 1.00 85.06 200 PRO A O 1
ATOM 1518 N N . ARG A 1 201 ? -29.718 0.545 10.160 1.00 86.88 201 ARG A N 1
ATOM 1519 C CA . ARG A 1 201 ? -29.206 1.713 9.420 1.00 86.88 201 ARG A CA 1
ATOM 1520 C C . ARG A 1 201 ? -29.117 2.992 10.260 1.00 86.88 201 ARG A C 1
ATOM 1522 O O . ARG A 1 201 ? -28.164 3.743 10.119 1.00 86.88 201 ARG A O 1
ATOM 1529 N N . GLU A 1 202 ? -30.082 3.234 11.143 1.00 86.00 202 GLU A N 1
ATOM 1530 C CA . GLU A 1 202 ? -30.090 4.413 12.022 1.00 86.00 202 GLU A CA 1
ATOM 1531 C C . GLU A 1 202 ? -28.932 4.403 13.034 1.00 86.00 202 GLU A C 1
ATOM 1533 O O . GLU A 1 202 ? -28.313 5.433 13.286 1.00 86.00 202 GLU A O 1
ATOM 1538 N N . CYS A 1 203 ? -28.603 3.232 13.588 1.00 84.62 203 CYS A N 1
ATOM 1539 C CA . CYS A 1 203 ? -27.479 3.071 14.512 1.00 84.62 203 CYS A CA 1
ATOM 1540 C C . CYS A 1 203 ? -26.139 3.171 13.778 1.00 84.62 203 CYS A C 1
ATOM 1542 O O . CYS A 1 203 ? -25.208 3.786 14.287 1.00 84.62 203 CYS A O 1
ATOM 1544 N N . MET A 1 204 ? -26.059 2.620 12.564 1.00 85.75 204 MET A N 1
ATOM 1545 C CA . MET A 1 204 ? -24.884 2.750 11.701 1.00 85.75 204 MET A CA 1
ATOM 1546 C C . MET A 1 204 ? -24.561 4.224 11.414 1.00 85.75 204 MET A C 1
ATOM 1548 O O . MET A 1 204 ? -23.433 4.643 11.652 1.00 85.75 204 MET A O 1
ATOM 1552 N N . LEU A 1 205 ? -25.558 5.027 11.018 1.00 87.38 205 LEU A N 1
ATOM 1553 C CA . LEU A 1 205 ? -25.386 6.468 10.778 1.00 87.38 205 LEU A CA 1
ATOM 1554 C C . LEU A 1 205 ? -24.882 7.207 12.026 1.00 87.38 205 LEU A C 1
ATOM 1556 O O . LEU A 1 205 ? -23.974 8.026 11.930 1.00 87.38 205 LEU A O 1
ATOM 1560 N N . SER A 1 206 ? -25.402 6.871 13.211 1.00 87.12 206 SER A N 1
ATOM 1561 C CA . SER A 1 206 ? -24.920 7.460 14.469 1.00 87.12 206 SER A CA 1
ATOM 1562 C C . SER A 1 206 ? -23.444 7.143 14.746 1.00 87.12 206 SER A C 1
ATOM 1564 O O . SER A 1 206 ? -22.740 7.971 15.330 1.00 87.12 206 SER A O 1
ATOM 1566 N N . VAL A 1 207 ? -22.971 5.953 14.362 1.00 86.75 207 VAL A N 1
ATOM 1567 C CA . VAL A 1 207 ? -21.559 5.570 14.492 1.00 86.75 207 VAL A CA 1
ATOM 1568 C C . VAL A 1 207 ? -20.706 6.299 13.449 1.00 86.75 207 VAL A C 1
ATOM 1570 O O . VAL A 1 207 ? -19.663 6.841 13.808 1.00 86.75 207 VAL A O 1
ATOM 1573 N N . GLU A 1 208 ? -21.155 6.386 12.195 1.00 89.31 208 GLU A N 1
ATOM 1574 C CA . GLU A 1 208 ? -20.473 7.133 11.123 1.00 89.31 208 GLU A CA 1
ATOM 1575 C C . GLU A 1 208 ? -20.307 8.617 11.476 1.00 89.31 208 GLU A C 1
ATOM 1577 O O . GLU A 1 208 ? -19.207 9.161 11.381 1.00 89.31 208 GLU A O 1
ATOM 1582 N N . GLU A 1 209 ? -21.367 9.265 11.967 1.00 87.88 209 GLU A N 1
ATOM 1583 C CA . GLU A 1 209 ? -21.332 10.655 12.441 1.00 87.88 209 GLU A CA 1
ATOM 1584 C C . GLU A 1 209 ? -20.289 10.851 13.546 1.00 87.88 209 GLU A C 1
ATOM 1586 O O . GLU A 1 209 ? -19.552 11.843 13.558 1.00 87.88 209 GLU A O 1
ATOM 1591 N N . ARG A 1 210 ? -20.185 9.882 14.467 1.00 87.81 210 ARG A N 1
ATOM 1592 C CA . ARG A 1 210 ? -19.178 9.915 15.528 1.00 87.81 210 ARG A CA 1
ATOM 1593 C C . ARG A 1 210 ? -17.769 9.768 14.964 1.00 87.81 210 ARG A C 1
ATOM 1595 O O . ARG A 1 210 ? -16.892 10.512 15.394 1.00 87.81 210 ARG A O 1
ATOM 1602 N N . ILE A 1 211 ? -17.559 8.854 14.017 1.00 89.00 211 ILE A N 1
ATOM 1603 C CA . ILE A 1 211 ? -16.271 8.648 13.341 1.00 89.00 211 ILE A CA 1
ATOM 1604 C C . ILE A 1 211 ? -15.834 9.928 12.616 1.00 89.00 211 ILE A C 1
ATOM 1606 O O . ILE A 1 211 ? -14.690 10.346 12.768 1.00 89.00 211 ILE A O 1
ATOM 1610 N N . HIS A 1 212 ? -16.746 10.610 11.918 1.00 88.25 212 HIS A N 1
ATOM 1611 C CA . HIS A 1 212 ? -16.457 11.874 11.230 1.00 88.25 212 HIS A CA 1
ATOM 1612 C C . HIS A 1 212 ? -16.030 13.018 12.160 1.00 88.25 212 HIS A C 1
ATOM 1614 O O . HIS A 1 212 ? -15.388 13.968 11.713 1.00 88.25 212 HIS A O 1
ATOM 1620 N N . CYS A 1 213 ? -16.362 12.939 13.449 1.00 87.06 213 CYS A N 1
ATOM 1621 C CA . CYS A 1 213 ? -15.955 13.921 14.452 1.00 87.06 213 CYS A CA 1
ATOM 1622 C C . CYS A 1 213 ? -14.568 13.638 15.063 1.00 87.06 213 CYS A C 1
ATOM 1624 O O . CYS A 1 213 ? -14.092 14.439 15.869 1.00 87.06 213 CYS A O 1
ATOM 1626 N N . LEU A 1 214 ? -13.927 12.511 14.729 1.00 88.19 214 LEU A N 1
ATOM 1627 C CA . LEU A 1 214 ? -12.633 12.104 15.279 1.00 88.19 214 LEU A CA 1
ATOM 1628 C C . LEU A 1 214 ? -11.491 12.458 14.314 1.00 88.19 214 LEU A C 1
ATOM 1630 O O . LEU A 1 214 ? -11.478 12.048 13.159 1.00 88.19 214 LEU A O 1
ATOM 1634 N N . SER A 1 215 ? -10.487 13.182 14.813 1.00 84.56 215 SER A N 1
ATOM 1635 C CA . SER A 1 215 ? -9.340 13.706 14.046 1.00 84.56 215 SER A CA 1
ATOM 1636 C C . SER A 1 215 ? -8.449 12.625 13.416 1.00 84.56 215 SER A C 1
ATOM 1638 O O . SER A 1 215 ? -7.826 12.857 12.382 1.00 84.56 215 SER A O 1
ATOM 1640 N N . ARG A 1 216 ? -8.362 11.451 14.052 1.00 87.75 216 ARG A N 1
ATOM 1641 C CA . ARG A 1 216 ? -7.479 10.336 13.666 1.00 87.75 216 ARG A CA 1
ATOM 1642 C C . ARG A 1 216 ? -8.176 9.259 12.839 1.00 87.75 216 ARG A C 1
ATOM 1644 O O . ARG A 1 216 ? -7.576 8.217 12.601 1.00 87.75 216 ARG A O 1
ATOM 1651 N N . PHE A 1 217 ? -9.422 9.485 12.432 1.00 90.94 217 PHE A N 1
ATOM 1652 C CA . PHE A 1 217 ? -10.219 8.514 11.693 1.00 90.94 217 PHE A CA 1
ATOM 1653 C C . PHE A 1 217 ? -10.529 9.021 10.292 1.00 90.94 217 PHE A C 1
ATOM 1655 O O . PHE A 1 217 ? -10.781 10.205 10.077 1.00 90.94 217 PHE A O 1
ATOM 1662 N N . VAL A 1 218 ? -10.544 8.101 9.337 1.00 91.25 218 VAL A N 1
ATOM 1663 C CA . VAL A 1 218 ? -10.983 8.358 7.970 1.00 91.25 218 VAL A CA 1
ATOM 1664 C C . VAL A 1 218 ? -11.960 7.259 7.586 1.00 91.25 218 VAL A C 1
ATOM 1666 O O . VAL A 1 218 ? -11.588 6.092 7.544 1.00 91.25 218 VAL A O 1
ATOM 1669 N N . LEU A 1 219 ? -13.205 7.642 7.310 1.00 89.62 219 LEU A N 1
ATOM 1670 C CA . LEU A 1 219 ? -14.202 6.766 6.705 1.00 89.62 219 LEU A CA 1
ATOM 1671 C C . LEU A 1 219 ? -14.184 6.989 5.190 1.00 89.62 219 LEU A C 1
ATOM 1673 O O . LEU A 1 219 ? -14.415 8.107 4.720 1.00 89.62 219 LEU A O 1
ATOM 1677 N N . LEU A 1 220 ? -13.870 5.939 4.439 1.00 87.75 220 LEU A N 1
ATOM 1678 C CA . LEU A 1 220 ? -13.893 5.941 2.981 1.00 87.75 220 LEU A CA 1
ATOM 1679 C C . LEU A 1 220 ? -15.299 5.613 2.453 1.00 87.75 220 LEU A C 1
ATOM 1681 O O . LEU A 1 220 ? -16.159 5.101 3.166 1.00 87.75 220 LEU A O 1
ATOM 1685 N N . GLN A 1 221 ? -15.551 5.940 1.182 1.00 82.44 221 GLN A N 1
ATOM 1686 C CA . GLN A 1 221 ? -16.875 5.786 0.554 1.00 82.44 221 GLN A CA 1
ATOM 1687 C C . GLN A 1 221 ? -17.316 4.326 0.381 1.00 82.44 221 GLN A C 1
ATOM 1689 O O . GLN A 1 221 ? -18.506 4.058 0.246 1.00 82.44 221 GLN A O 1
ATOM 1694 N N . ASP A 1 222 ? -16.366 3.399 0.358 1.00 80.19 222 ASP A N 1
ATOM 1695 C CA . ASP A 1 222 ? -16.577 1.951 0.304 1.00 80.19 222 ASP A CA 1
ATOM 1696 C C . ASP A 1 222 ? -16.875 1.335 1.684 1.00 80.19 222 ASP A C 1
ATOM 1698 O O . ASP A 1 222 ? -17.154 0.141 1.771 1.00 80.19 222 ASP A O 1
ATOM 1702 N N . GLY A 1 223 ? -16.873 2.145 2.750 1.00 81.38 223 GLY A N 1
ATOM 1703 C CA . GLY A 1 223 ? -17.091 1.701 4.124 1.00 81.38 223 GLY A CA 1
ATOM 1704 C C . GLY A 1 223 ? -15.813 1.265 4.839 1.00 81.38 223 GLY A C 1
ATOM 1705 O O . GLY A 1 223 ? -15.892 0.823 5.987 1.00 81.38 223 GLY A O 1
ATOM 1706 N N . GLU A 1 224 ? -14.640 1.398 4.210 1.00 88.25 224 GLU A N 1
ATOM 1707 C CA . GLU A 1 224 ? -13.368 1.155 4.882 1.00 88.25 224 GLU A CA 1
ATOM 1708 C C . GLU A 1 224 ? -13.108 2.230 5.943 1.00 88.25 224 GLU A C 1
ATOM 1710 O O . GLU A 1 224 ? -13.190 3.436 5.682 1.00 88.25 224 GLU A O 1
ATOM 1715 N N . VAL A 1 225 ? -12.769 1.793 7.156 1.00 92.81 225 VAL A N 1
ATOM 1716 C CA . VAL A 1 225 ? -12.416 2.683 8.263 1.00 92.81 225 VAL A CA 1
ATOM 1717 C C . VAL A 1 225 ? -10.919 2.595 8.495 1.00 92.81 225 VAL A C 1
ATOM 1719 O O . VAL A 1 225 ? -10.390 1.543 8.853 1.00 92.81 225 VAL A O 1
ATOM 1722 N N . LEU A 1 226 ? -10.237 3.723 8.329 1.00 94.31 226 LEU A N 1
ATOM 1723 C CA . LEU A 1 226 ? -8.805 3.854 8.553 1.00 94.31 226 LEU A CA 1
ATOM 1724 C C . LEU A 1 226 ? -8.531 4.676 9.811 1.00 94.31 226 LEU A C 1
ATOM 1726 O O . LEU A 1 226 ? -9.196 5.681 10.072 1.00 94.31 226 LEU A O 1
ATOM 1730 N N . VAL A 1 227 ? -7.497 4.285 10.548 1.00 93.31 227 VAL A N 1
ATOM 1731 C CA . VAL A 1 227 ? -6.916 5.073 11.640 1.00 93.31 227 VAL A CA 1
ATOM 1732 C C . VAL A 1 227 ? -5.550 5.614 11.245 1.00 93.31 227 VAL A C 1
ATOM 1734 O O . VAL A 1 227 ? -4.758 4.911 10.621 1.00 93.31 227 VAL A O 1
ATOM 1737 N N . CYS A 1 228 ? -5.283 6.869 11.593 1.00 92.94 228 CYS A N 1
ATOM 1738 C CA . CYS A 1 228 ? -4.101 7.619 11.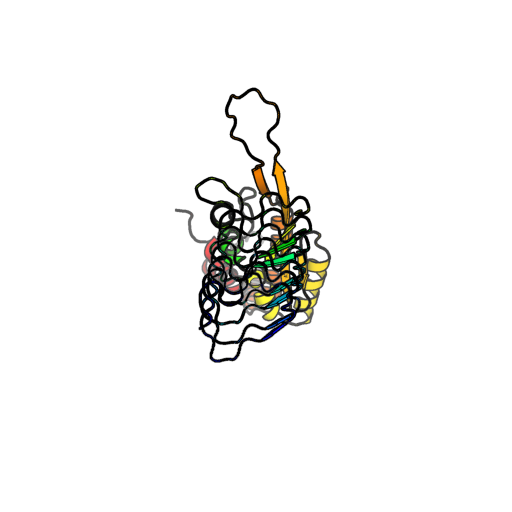177 1.00 92.94 228 CYS A CA 1
ATOM 1739 C C . CYS A 1 228 ? -3.075 7.720 12.310 1.00 92.94 228 CYS A C 1
ATOM 1741 O O . CYS A 1 228 ? -3.347 8.349 13.332 1.00 92.94 228 CYS A O 1
ATOM 1743 N N . PHE A 1 229 ? -1.865 7.220 12.077 1.00 91.62 229 PHE A N 1
ATOM 1744 C CA . PHE A 1 229 ? -0.730 7.329 12.989 1.00 91.62 229 PHE A CA 1
ATOM 1745 C C . PHE A 1 229 ? 0.334 8.268 12.409 1.00 91.62 229 PHE A C 1
ATOM 1747 O O . PHE A 1 229 ? 0.729 8.100 11.251 1.00 91.62 229 PHE A O 1
ATOM 1754 N N . PRO A 1 230 ? 0.790 9.282 13.165 1.00 88.19 230 PRO A N 1
ATOM 1755 C CA . PRO A 1 230 ? 1.898 10.124 12.741 1.00 88.19 230 PRO A CA 1
ATOM 1756 C C . PRO A 1 230 ? 3.204 9.322 12.684 1.00 88.19 230 PRO A C 1
ATOM 1758 O O . PRO A 1 230 ? 3.467 8.486 13.551 1.00 88.19 230 PRO A O 1
ATOM 1761 N N . VAL A 1 231 ? 4.025 9.619 11.679 1.00 86.25 231 VAL A N 1
ATOM 1762 C CA . VAL A 1 231 ? 5.389 9.091 11.546 1.00 86.25 231 VAL A CA 1
ATOM 1763 C C . VAL A 1 231 ? 6.365 10.140 12.062 1.00 86.25 231 VAL A C 1
ATOM 1765 O O . VAL A 1 231 ? 6.254 11.314 11.706 1.00 86.25 231 VAL A O 1
ATOM 1768 N N . TRP A 1 232 ? 7.284 9.721 12.924 1.00 78.75 232 TRP A N 1
ATOM 1769 C CA . TRP A 1 232 ? 8.322 10.559 13.510 1.00 78.75 232 TRP A CA 1
ATOM 1770 C C . TRP A 1 232 ? 9.675 10.124 12.959 1.00 78.75 232 TRP A C 1
ATOM 1772 O O . TRP A 1 232 ? 9.959 8.931 12.891 1.00 78.75 232 TRP A O 1
ATOM 1782 N N . VAL A 1 233 ? 10.490 11.100 12.565 1.00 72.00 233 VAL A N 1
ATOM 1783 C CA . VAL A 1 233 ? 11.879 10.878 12.157 1.00 72.00 233 VAL A CA 1
ATOM 1784 C C . VAL A 1 233 ? 12.763 11.482 13.236 1.00 72.00 233 VAL A C 1
ATOM 1786 O O . VAL A 1 233 ? 12.786 12.700 13.423 1.00 72.00 233 VAL A O 1
ATOM 1789 N N . CYS A 1 234 ? 13.439 10.621 13.982 1.00 64.69 234 CYS A N 1
ATOM 1790 C CA . CYS A 1 234 ? 14.437 10.998 14.963 1.00 64.69 234 CYS A CA 1
ATOM 1791 C C . CYS A 1 234 ? 15.782 11.109 14.243 1.00 64.69 234 CYS A C 1
ATOM 1793 O O . CYS A 1 234 ? 16.357 10.107 13.818 1.00 64.69 234 CYS A O 1
ATOM 1795 N N . VAL A 1 235 ? 16.270 12.340 14.098 1.00 59.62 235 VAL A N 1
ATOM 1796 C CA . VAL A 1 235 ? 17.649 12.599 13.675 1.00 59.62 235 VAL A CA 1
ATOM 1797 C C . VAL A 1 235 ? 18.520 12.466 14.928 1.00 59.62 235 VAL A C 1
ATOM 1799 O O . VAL A 1 235 ? 18.196 13.123 15.925 1.00 59.62 235 VAL A O 1
ATOM 1802 N N . PRO A 1 236 ? 19.563 11.619 14.933 1.00 56.69 236 PRO A N 1
ATOM 1803 C CA . PRO A 1 236 ? 20.477 11.546 16.064 1.00 56.69 236 PRO A CA 1
ATOM 1804 C C . PRO A 1 236 ? 21.062 12.938 16.323 1.00 56.69 236 PRO A C 1
ATOM 1806 O O . PRO A 1 236 ? 21.483 13.630 15.395 1.00 56.69 236 PRO A O 1
ATOM 1809 N N . GLY A 1 237 ? 20.997 13.388 17.576 1.00 52.41 237 GLY A N 1
ATOM 1810 C CA . GLY A 1 237 ? 21.642 14.631 17.990 1.00 52.41 237 GLY A CA 1
ATOM 1811 C C . GLY A 1 237 ? 23.160 14.462 18.030 1.00 52.41 237 GLY A C 1
ATOM 1812 O O . GLY A 1 237 ? 23.640 13.341 18.167 1.00 52.41 237 GLY A O 1
ATOM 1813 N N . ASP A 1 238 ? 23.891 15.577 17.950 1.00 47.97 238 ASP A N 1
ATOM 1814 C CA . ASP A 1 238 ? 25.346 15.678 18.157 1.00 47.97 238 ASP A CA 1
ATOM 1815 C C . ASP A 1 238 ? 25.753 15.329 19.616 1.00 47.97 238 ASP A C 1
ATOM 1817 O O . ASP A 1 238 ? 26.397 16.131 20.291 1.00 47.97 238 ASP A O 1
ATOM 1821 N N . ASP A 1 239 ? 25.327 14.186 20.159 1.00 51.72 239 ASP A N 1
ATOM 1822 C CA . ASP A 1 239 ? 25.863 13.665 21.418 1.00 51.72 239 ASP A CA 1
ATOM 1823 C C . ASP A 1 239 ? 27.086 12.795 21.095 1.00 51.72 239 ASP A C 1
ATOM 1825 O O . ASP A 1 239 ? 26.998 11.853 20.310 1.00 51.72 239 ASP A O 1
ATOM 1829 N N . ASP A 1 240 ? 28.225 13.151 21.704 1.00 49.62 240 ASP A N 1
ATOM 1830 C CA . ASP A 1 240 ? 29.587 12.604 21.552 1.00 49.62 240 ASP A CA 1
ATOM 1831 C C . ASP A 1 240 ? 29.732 11.105 21.943 1.00 49.62 240 ASP A C 1
ATOM 1833 O O . ASP A 1 240 ? 30.662 10.714 22.656 1.00 49.62 240 ASP A O 1
ATOM 1837 N N . SER A 1 241 ? 28.813 10.230 21.534 1.00 56.06 241 SER A N 1
ATOM 1838 C CA . SER A 1 241 ? 29.015 8.781 21.569 1.00 56.06 241 SER A CA 1
ATOM 1839 C C . SER A 1 241 ? 29.564 8.318 20.223 1.00 56.06 241 SER A C 1
ATOM 1841 O O . SER A 1 241 ? 28.877 8.437 19.214 1.00 56.06 241 SER A O 1
ATOM 1843 N N . ASP A 1 242 ? 30.788 7.784 20.233 1.00 49.19 242 ASP A N 1
ATOM 1844 C CA . ASP A 1 242 ? 31.597 7.300 19.097 1.00 49.19 242 ASP A CA 1
ATOM 1845 C C . ASP A 1 242 ? 30.975 6.148 18.255 1.00 49.19 242 ASP A C 1
ATOM 1847 O O . ASP A 1 242 ? 31.701 5.363 17.642 1.00 49.19 242 ASP A O 1
ATOM 1851 N N . ASP A 1 243 ? 29.650 6.013 18.188 1.00 48.72 243 ASP A N 1
ATOM 1852 C CA . ASP A 1 243 ? 28.980 5.109 17.252 1.00 48.72 243 ASP A CA 1
ATOM 1853 C C . ASP A 1 243 ? 28.624 5.882 15.971 1.00 48.72 243 ASP A C 1
ATOM 1855 O O . ASP A 1 243 ? 27.531 6.426 15.822 1.00 48.72 243 ASP A O 1
ATOM 1859 N N . GLU A 1 244 ? 29.547 5.898 15.000 1.00 50.06 244 GLU A N 1
ATOM 1860 C CA . GLU A 1 244 ? 29.396 6.487 13.649 1.00 50.06 244 GLU A CA 1
ATOM 1861 C C . GLU A 1 244 ? 28.310 5.798 12.772 1.00 50.06 244 GLU A C 1
ATOM 1863 O O . GLU A 1 244 ? 28.393 5.792 11.543 1.00 50.06 244 GLU A O 1
ATOM 1868 N N . THR A 1 245 ? 27.281 5.193 13.375 1.00 49.91 245 THR A N 1
ATOM 1869 C CA . THR A 1 245 ? 26.280 4.363 12.680 1.00 49.91 245 THR A CA 1
ATOM 1870 C C . THR A 1 245 ? 24.830 4.611 13.101 1.00 49.91 245 THR A C 1
ATOM 1872 O O . THR A 1 245 ? 23.967 3.788 12.799 1.00 49.91 245 THR A O 1
ATOM 1875 N N . GLU A 1 246 ? 24.498 5.716 13.771 1.00 53.78 246 GLU A N 1
ATOM 1876 C CA . GLU A 1 246 ? 23.082 6.044 13.983 1.00 53.78 246 GLU A CA 1
ATOM 1877 C C . GLU A 1 246 ? 22.534 6.787 12.753 1.00 53.78 246 GLU A C 1
ATOM 1879 O O . GLU A 1 246 ? 22.640 8.002 12.623 1.00 53.78 246 GLU A O 1
ATOM 1884 N N . GLY A 1 247 ? 21.988 6.034 11.793 1.00 58.53 247 GLY A N 1
ATOM 1885 C CA . GLY A 1 247 ? 21.134 6.590 10.739 1.00 58.53 247 GLY A CA 1
ATOM 1886 C C . GLY A 1 247 ? 19.828 7.166 11.307 1.00 58.53 247 GLY A C 1
ATOM 1887 O O . GLY A 1 247 ? 19.516 6.992 12.487 1.00 58.53 247 GLY A O 1
ATOM 1888 N N . GLU A 1 248 ? 19.044 7.850 10.470 1.00 64.19 248 GLU A N 1
ATOM 1889 C CA . GLU A 1 248 ? 17.716 8.351 10.848 1.00 64.19 248 GLU A CA 1
ATOM 1890 C C . GLU A 1 248 ? 16.843 7.215 11.416 1.00 64.19 248 GLU A C 1
ATOM 1892 O O . GLU A 1 248 ? 16.637 6.187 10.768 1.00 64.19 248 GLU A O 1
ATOM 1897 N N . ARG A 1 249 ? 16.307 7.389 12.633 1.00 68.75 249 ARG A N 1
ATOM 1898 C CA . ARG A 1 249 ? 15.382 6.420 13.240 1.00 68.75 249 ARG A CA 1
ATOM 1899 C C . ARG A 1 249 ? 13.944 6.818 12.940 1.00 68.75 249 ARG A C 1
ATOM 1901 O O . ARG A 1 249 ? 13.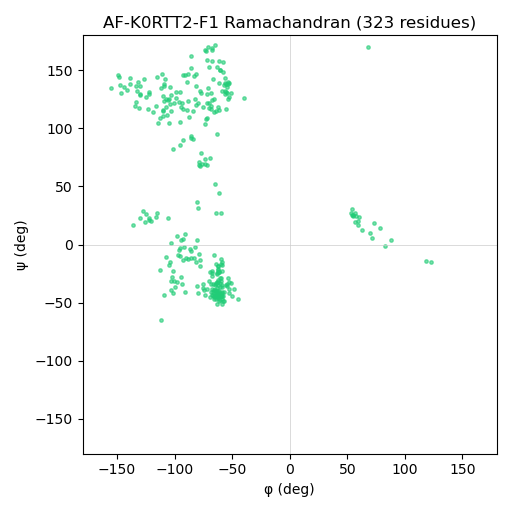502 7.904 13.308 1.00 68.75 249 ARG A O 1
ATOM 1908 N N . TYR A 1 250 ? 13.205 5.922 12.297 1.00 75.31 250 TYR A N 1
ATOM 1909 C CA . TYR A 1 250 ? 11.788 6.106 11.998 1.00 75.31 250 TYR A CA 1
ATOM 1910 C C . TYR A 1 250 ? 10.937 5.438 13.078 1.00 75.31 250 TYR A C 1
ATOM 1912 O O . TYR A 1 250 ? 11.145 4.274 13.400 1.00 75.31 250 TYR A O 1
ATOM 1920 N N . GLU A 1 251 ? 9.946 6.143 13.618 1.00 78.44 251 GLU A N 1
ATOM 1921 C CA . GLU A 1 251 ? 9.011 5.583 14.596 1.00 78.44 251 GLU A CA 1
ATOM 1922 C C . GLU A 1 251 ? 7.560 5.904 14.233 1.00 78.44 251 GLU A C 1
ATOM 1924 O O . GLU A 1 251 ? 7.216 7.013 13.814 1.00 78.44 251 GLU A O 1
ATOM 1929 N N . VAL A 1 252 ? 6.679 4.918 14.423 1.00 83.31 252 VAL A N 1
ATOM 1930 C CA . VAL A 1 252 ? 5.229 5.071 14.257 1.00 83.31 252 VAL A CA 1
ATOM 1931 C C . VAL A 1 252 ? 4.588 4.985 15.631 1.00 83.31 252 VAL A C 1
ATOM 1933 O O . VAL A 1 252 ? 4.632 3.948 16.295 1.00 83.31 252 VAL A O 1
ATOM 1936 N N . LEU A 1 253 ? 3.992 6.089 16.074 1.00 81.06 253 LEU A N 1
ATOM 1937 C CA . LEU A 1 253 ? 3.504 6.229 17.443 1.00 81.06 253 LEU A CA 1
ATOM 1938 C C . LEU A 1 253 ? 2.038 6.651 17.467 1.00 81.06 253 LEU A C 1
ATOM 1940 O O . LEU A 1 253 ? 1.606 7.510 16.701 1.00 81.06 253 LEU A O 1
ATOM 1944 N N . ASP A 1 254 ? 1.279 6.111 18.420 1.00 81.25 254 ASP A N 1
ATOM 1945 C CA . ASP A 1 254 ? -0.007 6.691 18.808 1.00 81.25 254 ASP A CA 1
ATOM 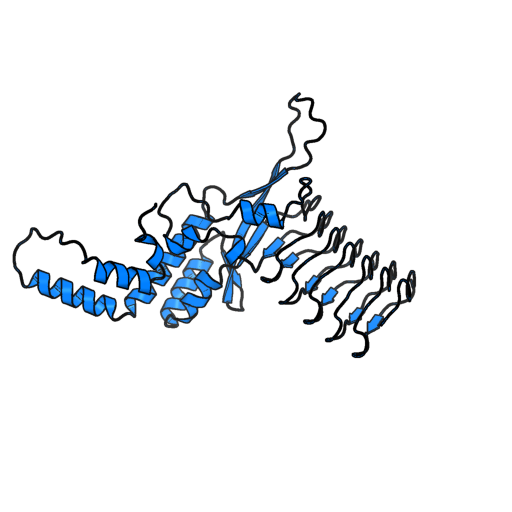1946 C C . ASP A 1 254 ? 0.228 7.773 19.867 1.00 81.25 254 ASP A C 1
ATOM 1948 O O . ASP A 1 254 ? 0.307 7.494 21.067 1.00 81.25 254 ASP A O 1
ATOM 1952 N N . THR A 1 255 ? 0.393 9.019 19.420 1.00 77.06 255 THR A N 1
ATOM 1953 C CA . THR A 1 255 ? 0.712 10.150 20.299 1.00 77.06 255 THR A CA 1
ATOM 1954 C C . THR A 1 255 ? -0.318 10.277 21.426 1.00 77.06 255 THR A C 1
ATOM 1956 O O . THR A 1 255 ? -1.497 10.537 21.185 1.00 77.06 255 THR A O 1
ATOM 1959 N N . ASN A 1 256 ? 0.131 10.114 22.676 1.00 75.31 256 ASN A N 1
ATOM 1960 C CA . ASN A 1 256 ? -0.703 10.173 23.884 1.00 75.31 256 ASN A CA 1
ATOM 1961 C C . ASN A 1 256 ? -1.918 9.221 23.883 1.00 75.31 256 ASN A C 1
ATOM 1963 O O . ASN A 1 256 ? -2.909 9.499 24.569 1.00 75.31 256 ASN A O 1
ATOM 1967 N N . PHE A 1 257 ? -1.859 8.119 23.126 1.00 81.88 257 PHE A N 1
ATOM 1968 C CA . PHE A 1 257 ? -2.957 7.156 22.977 1.00 81.88 257 PHE A CA 1
ATOM 1969 C C . PHE A 1 257 ? -4.269 7.787 22.463 1.00 81.88 257 PHE A C 1
ATOM 1971 O O . PHE A 1 257 ? -5.367 7.323 22.788 1.00 81.88 257 PHE A O 1
ATOM 1978 N N . GLU A 1 258 ? -4.185 8.890 21.707 1.00 84.38 258 GLU A N 1
ATOM 1979 C CA . GLU A 1 258 ? -5.350 9.612 21.178 1.00 84.38 258 GLU A CA 1
ATOM 1980 C C . GLU A 1 258 ? -6.194 8.708 20.267 1.00 84.38 258 GLU A C 1
ATOM 1982 O O . GLU A 1 258 ? -7.426 8.663 20.388 1.00 84.38 258 GLU A O 1
ATOM 1987 N N . THR A 1 259 ? -5.529 7.951 19.393 1.00 87.44 259 THR A N 1
ATOM 1988 C CA . THR A 1 259 ? -6.174 7.055 18.429 1.00 87.44 259 THR A CA 1
ATOM 1989 C C . THR A 1 259 ? -6.818 5.879 19.151 1.00 87.44 259 THR A C 1
ATOM 1991 O O . THR A 1 259 ? -7.991 5.584 18.916 1.00 87.44 259 THR A O 1
ATOM 1994 N N . ALA A 1 260 ? -6.106 5.270 20.105 1.00 85.69 260 ALA A N 1
ATOM 1995 C CA . ALA A 1 260 ? -6.616 4.201 20.959 1.00 85.69 260 ALA A CA 1
ATOM 1996 C C . ALA A 1 260 ? -7.879 4.614 21.733 1.00 85.69 260 ALA A C 1
ATOM 1998 O O . ALA A 1 260 ? -8.891 3.910 21.702 1.00 85.69 260 ALA A O 1
ATOM 1999 N N . ARG A 1 261 ? -7.867 5.780 22.394 1.00 84.69 261 ARG A N 1
ATOM 2000 C CA . ARG A 1 261 ? -9.031 6.291 23.145 1.00 84.69 261 ARG A CA 1
ATOM 2001 C C . ARG A 1 261 ? -10.223 6.563 22.233 1.00 84.69 261 ARG A C 1
ATOM 2003 O O . ARG A 1 261 ? -11.353 6.226 22.583 1.00 84.69 261 ARG A O 1
ATOM 2010 N N . SER A 1 262 ? -9.969 7.155 21.069 1.00 88.06 262 SER A N 1
ATOM 2011 C CA . SER A 1 262 ? -10.993 7.447 20.065 1.00 88.06 262 SER A CA 1
ATOM 2012 C C . SER A 1 262 ? -11.628 6.161 19.528 1.00 88.06 262 SER A C 1
ATOM 2014 O O . SER A 1 262 ? -12.852 6.042 19.499 1.00 88.06 262 SER A O 1
ATOM 2016 N N . LEU A 1 263 ? -10.809 5.151 19.213 1.00 88.00 263 LEU A N 1
ATOM 2017 C CA . LEU A 1 263 ? -11.276 3.831 18.791 1.00 88.00 263 LEU A CA 1
ATOM 2018 C C . LEU A 1 263 ? -12.111 3.148 19.868 1.00 88.00 263 LEU A C 1
ATOM 2020 O O . LEU A 1 263 ? -13.176 2.608 19.580 1.00 88.00 263 LEU A O 1
ATOM 2024 N N . TYR A 1 264 ? -11.660 3.207 21.118 1.00 83.88 264 TYR A N 1
ATOM 2025 C CA . TYR A 1 264 ? -12.392 2.625 22.232 1.00 83.88 264 TYR A CA 1
ATOM 2026 C C . TYR A 1 264 ? -13.796 3.230 22.370 1.00 83.88 264 TYR A C 1
ATOM 2028 O O . TYR A 1 264 ? -14.759 2.487 22.543 1.00 83.88 264 TYR A O 1
ATOM 2036 N N . GLN A 1 265 ? -13.948 4.550 22.211 1.00 83.50 265 GLN A N 1
ATOM 2037 C CA . GLN A 1 265 ? -15.266 5.198 22.217 1.00 83.50 265 GLN A CA 1
ATOM 2038 C C . GLN A 1 265 ? -16.170 4.705 21.079 1.00 83.50 265 GLN A C 1
ATOM 2040 O O . GLN A 1 265 ? -17.357 4.466 21.303 1.00 83.50 265 GLN A O 1
ATOM 2045 N N . VAL A 1 266 ? -15.624 4.531 19.871 1.00 87.94 266 VAL A N 1
ATOM 2046 C CA . VAL A 1 266 ? -16.372 3.999 18.718 1.00 87.94 266 VAL A CA 1
ATOM 2047 C C . VAL A 1 266 ? -16.817 2.560 18.985 1.00 87.94 266 VAL A C 1
ATOM 2049 O O . VAL A 1 266 ? -17.994 2.241 18.828 1.00 87.94 266 VAL A O 1
ATOM 2052 N N . LEU A 1 267 ? -15.916 1.703 19.471 1.00 84.31 267 LEU A N 1
ATOM 2053 C CA . LEU A 1 267 ? -16.232 0.311 19.804 1.00 84.31 267 LEU A CA 1
ATOM 2054 C C . LEU A 1 267 ? -17.260 0.203 20.940 1.00 84.31 267 LEU A C 1
ATOM 2056 O O . LEU A 1 267 ? -18.131 -0.663 20.893 1.00 84.31 267 LEU A O 1
ATOM 2060 N N . GLN A 1 268 ? -17.202 1.088 21.941 1.00 80.75 268 GLN A N 1
ATOM 2061 C CA . GLN A 1 268 ? -18.216 1.167 22.996 1.00 80.75 268 GLN A CA 1
ATOM 2062 C C . GLN A 1 268 ? -19.592 1.547 22.447 1.00 80.75 268 GLN A C 1
ATOM 2064 O O . GLN A 1 268 ? -20.593 0.963 22.862 1.00 80.75 268 GLN A O 1
ATOM 2069 N N . LEU A 1 269 ? -19.650 2.506 21.520 1.00 82.25 269 LEU A N 1
ATOM 2070 C CA . LEU A 1 269 ? -20.898 2.928 20.889 1.00 82.25 269 LEU A CA 1
ATOM 2071 C C . LEU A 1 269 ? -21.505 1.796 20.051 1.00 82.25 269 LEU A C 1
ATOM 2073 O O . LEU A 1 269 ? -22.694 1.508 20.177 1.00 82.25 269 LEU A O 1
ATOM 2077 N N . ILE A 1 270 ? -20.682 1.103 19.260 1.00 83.50 270 ILE A N 1
ATOM 2078 C CA . ILE A 1 270 ? -21.104 -0.077 18.493 1.00 83.50 270 ILE A CA 1
ATOM 2079 C C . ILE A 1 270 ? -21.648 -1.154 19.433 1.00 83.50 270 ILE A C 1
ATOM 2081 O O . ILE A 1 270 ? -22.776 -1.603 19.249 1.00 83.50 270 ILE A O 1
ATOM 2085 N N . ALA A 1 271 ? -20.904 -1.515 20.482 1.00 78.50 271 ALA A N 1
ATOM 2086 C CA . ALA A 1 271 ? -21.339 -2.521 21.451 1.00 78.50 271 ALA A CA 1
ATOM 2087 C C . ALA A 1 271 ? -22.643 -2.122 22.166 1.00 78.50 271 ALA A C 1
ATOM 2089 O O . ALA A 1 271 ? -23.493 -2.969 22.434 1.00 78.50 271 ALA A O 1
ATOM 2090 N N . PHE A 1 272 ? -22.834 -0.833 22.459 1.00 78.81 272 PHE A N 1
ATOM 2091 C CA . PHE A 1 272 ? -24.087 -0.323 23.013 1.00 78.81 272 PHE A CA 1
ATOM 2092 C C . PHE A 1 272 ? -25.264 -0.544 22.054 1.00 78.81 272 PHE A C 1
ATOM 2094 O O . PHE A 1 272 ? -26.314 -1.024 22.483 1.00 78.81 272 PHE A O 1
ATOM 2101 N N . HIS A 1 273 ? -25.094 -0.234 20.766 1.00 79.38 273 HIS A N 1
ATOM 2102 C CA . HIS A 1 273 ? -26.127 -0.467 19.757 1.00 79.38 273 HIS A CA 1
ATOM 2103 C C . HIS A 1 273 ? -26.396 -1.957 19.533 1.00 79.38 273 HIS A C 1
ATOM 2105 O O . HIS A 1 273 ? -27.555 -2.356 19.476 1.00 79.38 273 HIS A O 1
ATOM 2111 N N . GLU A 1 274 ? -25.359 -2.793 19.493 1.00 75.88 274 GLU A N 1
ATOM 2112 C CA . GLU A 1 274 ? -25.515 -4.247 19.392 1.00 75.88 274 GLU A CA 1
ATOM 2113 C C . GLU A 1 274 ? -26.321 -4.801 20.577 1.00 75.88 274 GLU A C 1
ATOM 2115 O O . GLU A 1 274 ? -27.226 -5.615 20.381 1.00 75.88 274 GLU A O 1
ATOM 2120 N N . LEU A 1 275 ? -26.032 -4.344 21.804 1.00 69.56 275 LEU A N 1
ATOM 2121 C CA . LEU A 1 275 ? -26.772 -4.743 23.004 1.00 69.56 275 LEU A CA 1
ATOM 2122 C C . LEU A 1 275 ? -28.218 -4.264 22.972 1.00 69.56 275 LEU A C 1
ATOM 2124 O O . LEU A 1 275 ? -29.097 -5.019 23.389 1.00 69.56 275 LEU A O 1
ATOM 2128 N N . LYS A 1 276 ? -28.462 -3.046 22.470 1.00 67.88 276 LYS A N 1
ATOM 2129 C CA . LYS A 1 276 ? -29.805 -2.473 22.312 1.00 67.88 276 LYS A CA 1
ATOM 2130 C C . LYS A 1 276 ? -30.738 -3.399 21.532 1.00 67.88 276 LYS A C 1
ATOM 2132 O O . LYS A 1 276 ? -31.885 -3.584 21.927 1.00 67.88 276 LYS A O 1
ATOM 2137 N N . GLU A 1 277 ? -30.211 -3.998 20.473 1.00 65.00 277 GLU A N 1
ATOM 2138 C CA . GLU A 1 277 ? -30.946 -4.875 19.560 1.00 65.00 277 GLU A CA 1
ATOM 2139 C C . GLU A 1 277 ? -30.986 -6.344 20.025 1.00 65.00 277 GLU A C 1
ATOM 2141 O O . GLU A 1 277 ? -31.645 -7.183 19.413 1.00 65.00 277 GLU A O 1
ATOM 2146 N N . SER A 1 278 ? -30.300 -6.681 21.122 1.00 63.38 278 SER A N 1
ATOM 2147 C CA . SER A 1 278 ? -30.160 -8.060 21.598 1.00 63.38 278 SER A CA 1
ATOM 2148 C C . SER A 1 278 ? -31.232 -8.467 22.618 1.00 63.38 278 SER A C 1
ATOM 2150 O O . SER A 1 278 ? -31.617 -7.699 23.504 1.00 63.38 278 SER A O 1
ATOM 2152 N N . SER A 1 279 ? -31.641 -9.741 22.586 1.00 59.00 279 SER A N 1
ATOM 2153 C CA . SER A 1 279 ? -32.495 -10.367 23.615 1.00 59.00 279 SER A CA 1
ATOM 2154 C C . SER A 1 279 ? -31.887 -10.323 25.024 1.00 59.00 279 SER A C 1
ATOM 2156 O O . SER A 1 279 ? -32.594 -10.484 26.015 1.00 59.00 279 SER A O 1
ATOM 2158 N N . ILE A 1 280 ? -30.589 -10.041 25.134 1.00 61.25 280 ILE A N 1
ATOM 2159 C CA . ILE A 1 280 ? -29.859 -9.887 26.391 1.00 61.25 280 ILE A CA 1
ATOM 2160 C C . ILE A 1 280 ? -30.375 -8.691 27.199 1.00 61.25 280 ILE A C 1
ATOM 2162 O O . ILE A 1 280 ? -30.425 -8.769 28.424 1.00 61.25 280 ILE A O 1
ATOM 2166 N N . LEU A 1 281 ? -30.811 -7.600 26.557 1.00 57.72 281 LEU A N 1
ATOM 2167 C CA . LEU A 1 281 ? -31.463 -6.499 27.277 1.00 57.72 281 LEU A CA 1
ATOM 2168 C C . LEU A 1 281 ? -32.827 -6.900 27.830 1.00 57.72 281 LEU A C 1
ATOM 2170 O O . LEU A 1 281 ? -33.194 -6.438 28.907 1.00 57.72 281 LEU A O 1
ATOM 2174 N N . ILE A 1 282 ? -33.554 -7.767 27.123 1.00 58.66 282 ILE A N 1
ATOM 2175 C CA . ILE A 1 282 ? -34.821 -8.327 27.601 1.00 58.66 282 ILE A CA 1
ATOM 2176 C C . ILE A 1 282 ? -34.549 -9.211 28.822 1.00 58.66 282 ILE A C 1
ATOM 2178 O O . ILE A 1 282 ? -35.193 -9.029 29.849 1.00 58.66 282 ILE A O 1
ATOM 2182 N N . GLU A 1 283 ? -33.545 -10.087 28.763 1.00 62.19 283 GLU A N 1
ATOM 2183 C CA . GLU A 1 283 ? -33.119 -10.920 29.897 1.00 62.19 283 GLU A CA 1
ATOM 2184 C C . GLU A 1 283 ? -32.620 -10.080 31.087 1.00 62.19 283 GLU A C 1
ATOM 2186 O O . GLU A 1 283 ? -33.029 -10.308 32.224 1.00 62.19 283 GLU A O 1
ATOM 2191 N N . LEU A 1 284 ? -31.808 -9.042 30.856 1.00 64.19 284 LEU A N 1
ATOM 2192 C CA . LEU A 1 284 ? -31.360 -8.111 31.902 1.00 64.19 284 LEU A CA 1
ATOM 2193 C C . LEU A 1 284 ? -32.520 -7.309 32.506 1.00 64.19 284 LEU A C 1
ATOM 2195 O O . LEU A 1 284 ? -32.549 -7.086 33.717 1.00 64.19 284 LEU A O 1
ATOM 2199 N N . ALA A 1 285 ? -33.479 -6.872 31.688 1.00 60.59 285 ALA A N 1
ATOM 2200 C CA . ALA A 1 285 ? -34.671 -6.166 32.146 1.00 60.59 285 ALA A CA 1
ATOM 2201 C C . ALA A 1 285 ? -35.601 -7.088 32.951 1.00 60.59 285 ALA A C 1
ATOM 2203 O O . ALA A 1 285 ? -36.099 -6.678 34.002 1.00 60.59 285 ALA A O 1
ATOM 2204 N N . LEU A 1 286 ? -35.787 -8.340 32.517 1.00 59.66 286 LEU A N 1
ATOM 2205 C CA . LEU A 1 286 ? -36.498 -9.379 33.268 1.00 59.66 286 LEU A CA 1
ATOM 2206 C C . LEU A 1 286 ? -35.806 -9.646 34.609 1.00 59.66 286 LEU A C 1
ATOM 2208 O O . LEU A 1 286 ? -36.464 -9.666 35.649 1.00 59.66 286 LEU A O 1
ATOM 2212 N N . TRP A 1 287 ? -34.478 -9.755 34.612 1.00 64.38 287 TRP A N 1
ATOM 2213 C CA . TRP A 1 287 ? -33.690 -9.949 35.825 1.00 64.38 287 TRP A CA 1
ATOM 2214 C C . TRP A 1 287 ? -33.812 -8.763 36.794 1.00 64.38 287 TRP A C 1
ATOM 2216 O O . TRP A 1 287 ? -34.064 -8.952 37.985 1.00 64.38 287 TRP A O 1
ATOM 2226 N N . LYS A 1 288 ? -33.746 -7.524 36.287 1.00 60.69 288 LYS A N 1
ATOM 2227 C CA . LYS A 1 288 ? -33.994 -6.310 37.082 1.00 60.69 288 LYS A CA 1
ATOM 2228 C C . LYS A 1 288 ? -35.421 -6.277 37.651 1.00 60.69 288 LYS A C 1
ATOM 2230 O O . LYS A 1 288 ? -35.600 -5.923 38.814 1.00 60.69 288 LYS A O 1
ATOM 2235 N N . SER A 1 289 ? -36.425 -6.699 36.878 1.00 54.62 289 SER A N 1
ATOM 2236 C CA . SER A 1 289 ? -37.825 -6.771 37.326 1.00 54.62 289 SER A CA 1
ATOM 2237 C C . SER A 1 289 ? -38.041 -7.796 38.449 1.00 54.62 289 SER A C 1
ATOM 2239 O O . SER A 1 289 ? -38.836 -7.557 39.360 1.00 54.62 289 SER A O 1
ATOM 2241 N N . ILE A 1 290 ? -37.309 -8.916 38.429 1.00 60.91 290 ILE A N 1
ATOM 2242 C CA . ILE A 1 290 ? -37.317 -9.916 39.509 1.00 60.91 290 ILE A CA 1
ATOM 2243 C C . ILE A 1 290 ? -36.751 -9.319 40.808 1.00 60.91 290 ILE A C 1
ATOM 2245 O O . ILE A 1 290 ? -37.312 -9.553 41.877 1.00 60.91 290 ILE A O 1
ATOM 2249 N N . ILE A 1 291 ? -35.696 -8.500 40.719 1.00 58.81 291 ILE A N 1
ATOM 2250 C CA . ILE A 1 291 ? -35.098 -7.812 41.876 1.00 58.81 291 ILE A CA 1
ATOM 2251 C C . ILE A 1 291 ? -36.049 -6.758 42.451 1.00 58.81 291 ILE A C 1
ATOM 2253 O O . ILE A 1 291 ? -36.218 -6.689 43.662 1.00 58.81 291 ILE A O 1
ATOM 2257 N N . GLU A 1 292 ? -36.716 -5.964 41.610 1.00 55.12 292 GLU A N 1
ATOM 2258 C CA . GLU A 1 292 ? -37.642 -4.918 42.077 1.00 55.12 292 GLU A CA 1
ATOM 2259 C C . GLU A 1 292 ? -38.911 -5.484 42.745 1.00 55.12 292 GLU A C 1
ATOM 2261 O O . GLU A 1 292 ? -39.500 -4.821 43.600 1.00 55.12 292 GLU A O 1
ATOM 2266 N N . LYS A 1 293 ? -39.314 -6.722 42.420 1.00 56.03 293 LYS A N 1
ATOM 2267 C CA . LYS A 1 293 ? -40.404 -7.436 43.115 1.00 56.03 293 LYS A CA 1
ATOM 2268 C C . LYS A 1 293 ? -39.985 -8.034 44.465 1.00 56.03 293 LYS A C 1
ATOM 2270 O O . LYS A 1 293 ? -40.854 -8.321 45.286 1.00 56.03 293 LYS A O 1
ATOM 2275 N N . GLY A 1 294 ? -38.686 -8.207 44.711 1.00 52.88 294 GLY A N 1
ATOM 2276 C CA . GLY A 1 294 ? -38.125 -8.620 45.997 1.00 52.88 294 GLY A CA 1
ATOM 2277 C C . GLY A 1 294 ? -37.697 -7.400 46.804 1.00 52.88 294 GLY A C 1
ATOM 2278 O O . GLY A 1 294 ? -36.548 -6.977 46.731 1.00 52.88 294 GLY A O 1
ATOM 2279 N N . GLY A 1 295 ? -38.627 -6.802 47.547 1.00 49.44 295 GLY A N 1
ATOM 2280 C CA . GLY A 1 295 ? -38.365 -5.598 48.330 1.00 49.44 295 GLY A CA 1
ATOM 2281 C C . GLY A 1 295 ? -37.327 -5.810 49.432 1.00 49.44 295 GLY A C 1
ATOM 2282 O O . GLY A 1 295 ? -37.694 -6.185 50.536 1.00 49.44 295 GLY A O 1
ATOM 2283 N N . ASP A 1 296 ? -36.060 -5.493 49.156 1.00 46.03 296 ASP A N 1
ATOM 2284 C CA . ASP A 1 296 ? -35.172 -4.890 50.149 1.00 46.03 296 ASP A CA 1
ATOM 2285 C C . ASP A 1 296 ? -34.038 -4.073 49.497 1.00 46.03 296 ASP A C 1
ATOM 2287 O O . ASP A 1 296 ? -33.392 -4.483 48.529 1.00 46.03 296 ASP A O 1
ATOM 2291 N N . ARG A 1 297 ? -33.801 -2.869 50.023 1.00 48.94 297 ARG A N 1
ATOM 2292 C CA . ARG A 1 297 ? -32.995 -1.782 49.422 1.00 48.94 297 ARG A CA 1
ATOM 2293 C C . ARG A 1 297 ? -31.470 -1.948 49.573 1.00 48.94 297 ARG A C 1
ATOM 2295 O O . ARG A 1 297 ? -30.747 -0.956 49.617 1.00 48.94 297 ARG A O 1
ATOM 2302 N N . ALA A 1 298 ? -30.946 -3.172 49.595 1.00 42.88 298 ALA A N 1
ATOM 2303 C CA . ALA A 1 298 ? -29.514 -3.429 49.822 1.00 42.88 298 ALA A CA 1
ATOM 2304 C C . ALA A 1 298 ? -28.855 -4.376 48.801 1.00 42.88 298 ALA A C 1
ATOM 2306 O O . ALA A 1 298 ? -27.823 -4.980 49.077 1.00 42.88 298 ALA A O 1
ATOM 2307 N N . CYS A 1 299 ? -29.413 -4.509 47.600 1.00 43.03 299 CYS A N 1
ATOM 2308 C CA . CYS A 1 299 ? -28.930 -5.470 46.613 1.00 43.03 299 CYS A CA 1
ATOM 2309 C C . CYS A 1 299 ? -28.061 -4.818 45.521 1.00 43.03 299 CYS A C 1
ATOM 2311 O O . CYS A 1 299 ? -28.511 -4.581 44.404 1.00 43.03 299 CYS A O 1
ATOM 2313 N N . ARG A 1 300 ? -26.766 -4.595 45.804 1.00 44.44 300 ARG A N 1
ATOM 2314 C CA . ARG A 1 300 ? -25.737 -4.609 44.742 1.00 44.44 300 ARG A CA 1
ATOM 2315 C C . ARG A 1 300 ? -25.462 -6.071 44.373 1.00 44.44 300 ARG A C 1
ATOM 2317 O O . ARG A 1 300 ? -24.420 -6.615 44.723 1.00 44.44 300 ARG A O 1
ATOM 2324 N N . VAL A 1 301 ? -26.422 -6.740 43.736 1.00 48.91 301 VAL A N 1
ATOM 2325 C CA . VAL A 1 301 ? -26.221 -8.121 43.274 1.00 48.91 301 VAL A CA 1
ATOM 2326 C C . VAL A 1 301 ? -25.428 -8.060 41.975 1.00 48.91 301 VAL A C 1
ATOM 2328 O O . VAL A 1 301 ? -25.829 -7.397 41.020 1.00 48.91 301 VAL A O 1
ATOM 2331 N N . ALA A 1 302 ? -24.266 -8.708 41.962 1.00 52.03 302 ALA A N 1
ATOM 2332 C CA . ALA A 1 302 ? -23.437 -8.811 40.773 1.00 52.03 302 ALA A CA 1
ATOM 2333 C C . ALA A 1 302 ? -24.197 -9.557 39.664 1.00 52.03 302 ALA A C 1
ATOM 2335 O O . ALA A 1 302 ? -24.856 -10.561 39.938 1.00 52.03 302 ALA A O 1
ATOM 2336 N N . ILE A 1 303 ? -24.085 -9.084 38.416 1.00 56.84 303 ILE A N 1
ATOM 2337 C CA . ILE A 1 303 ? -24.589 -9.814 37.242 1.00 56.84 303 ILE A CA 1
ATOM 2338 C C . ILE A 1 303 ? -24.004 -11.237 37.296 1.00 56.84 303 ILE A C 1
ATOM 2340 O O . ILE A 1 303 ? -22.777 -11.360 37.417 1.00 56.84 303 ILE A O 1
ATOM 2344 N N . PRO A 1 304 ? -24.830 -12.300 37.221 1.00 59.78 304 PRO A N 1
ATOM 2345 C CA . PRO A 1 304 ? -24.346 -13.671 37.281 1.00 59.78 304 PRO A CA 1
ATOM 2346 C C . PRO A 1 304 ? -23.261 -13.912 36.233 1.00 59.78 304 PRO A C 1
ATOM 2348 O O . PRO A 1 304 ? -23.396 -13.481 35.086 1.00 59.78 304 PRO A O 1
ATOM 2351 N N . GLY A 1 305 ? -22.202 -14.629 36.616 1.00 56.47 305 GLY A N 1
ATOM 2352 C CA . GLY A 1 305 ? -21.071 -14.948 35.737 1.00 56.47 305 GLY A CA 1
ATOM 2353 C C . GLY A 1 305 ? -21.482 -15.410 34.330 1.00 56.47 305 GLY A C 1
ATOM 2354 O O . GLY A 1 305 ? -20.977 -14.836 33.372 1.00 56.47 305 GLY A O 1
ATOM 2355 N N . PRO A 1 306 ? -22.446 -16.340 34.171 1.00 60.84 306 PRO A N 1
ATOM 2356 C CA . PRO A 1 306 ? -22.904 -16.793 32.854 1.00 60.84 306 PRO A CA 1
ATOM 2357 C C . PRO A 1 306 ? -23.547 -15.696 31.995 1.00 60.84 306 PRO A C 1
ATOM 2359 O O . PRO A 1 306 ? -23.252 -15.598 30.811 1.00 60.84 306 PRO A O 1
ATOM 2362 N N . ALA A 1 307 ? -24.376 -14.826 32.584 1.00 61.34 307 ALA A N 1
ATOM 2363 C CA . ALA A 1 307 ? -24.985 -13.704 31.864 1.00 61.34 307 ALA A CA 1
ATOM 2364 C C . ALA A 1 307 ? -23.926 -12.668 31.463 1.00 61.34 307 ALA A C 1
ATOM 2366 O O . ALA A 1 307 ? -23.954 -12.136 30.359 1.00 61.34 307 ALA A O 1
ATOM 2367 N N . LYS A 1 308 ? -22.944 -12.429 32.341 1.00 58.03 308 LYS A N 1
ATOM 2368 C CA . LYS A 1 308 ? -21.795 -11.567 32.060 1.00 58.03 308 LYS A CA 1
ATOM 2369 C C . LYS A 1 308 ? -20.929 -12.129 30.926 1.00 58.03 308 LYS A C 1
ATOM 2371 O O . LYS A 1 308 ? -20.532 -11.365 30.058 1.00 58.03 308 LYS A O 1
ATOM 2376 N N . ILE A 1 309 ? -20.686 -13.441 30.909 1.00 59.69 309 ILE A N 1
ATOM 2377 C CA . ILE A 1 309 ? -19.977 -14.134 29.824 1.00 59.69 309 ILE A CA 1
ATOM 2378 C C . ILE A 1 309 ? -20.751 -13.991 28.513 1.00 59.69 309 ILE A C 1
ATOM 2380 O O . ILE A 1 309 ? -20.159 -13.549 27.543 1.00 59.69 309 ILE A O 1
ATOM 2384 N N . LEU A 1 310 ? -22.063 -14.249 28.495 1.00 58.94 310 LEU A N 1
ATOM 2385 C CA . LEU A 1 310 ? -22.895 -14.128 27.289 1.00 58.94 310 LEU A CA 1
ATOM 2386 C C . LEU A 1 310 ? -22.955 -12.694 26.742 1.00 58.94 310 LEU A C 1
ATOM 2388 O O . LEU A 1 310 ? -22.832 -12.498 25.540 1.00 58.94 310 LEU A O 1
ATOM 2392 N N . ILE A 1 311 ? -23.092 -11.685 27.613 1.00 63.03 311 ILE A N 1
ATOM 2393 C CA . ILE A 1 311 ? -23.001 -10.261 27.237 1.00 63.03 311 ILE A CA 1
ATOM 2394 C C . ILE A 1 311 ? -21.647 -9.971 26.587 1.00 63.03 311 ILE A C 1
ATOM 2396 O O . ILE A 1 311 ? -21.564 -9.274 25.581 1.00 63.03 311 ILE A O 1
ATOM 2400 N N . MET A 1 312 ? -20.574 -10.495 27.173 1.00 58.66 312 MET A N 1
ATOM 2401 C CA . MET A 1 312 ? -19.221 -10.238 26.706 1.00 58.66 312 MET A CA 1
ATOM 2402 C C . MET A 1 312 ? -18.909 -11.008 25.424 1.00 58.66 312 MET A C 1
ATOM 2404 O O . MET A 1 312 ? -18.320 -10.425 24.529 1.00 58.66 312 MET A O 1
ATOM 2408 N N . GLU A 1 313 ? -19.358 -12.251 25.274 1.00 60.69 313 GLU A N 1
ATOM 2409 C CA . GLU A 1 313 ? -19.294 -13.006 24.020 1.00 60.69 313 GLU A CA 1
ATOM 2410 C C . GLU A 1 313 ? -20.066 -12.307 22.904 1.00 60.69 313 GLU A C 1
ATOM 2412 O O . GLU A 1 313 ? -19.518 -12.095 21.825 1.00 60.69 313 GLU A O 1
ATOM 2417 N N . TYR A 1 314 ? -21.296 -11.874 23.184 1.00 57.09 314 TYR A N 1
ATOM 2418 C CA . TYR A 1 314 ? -22.146 -11.191 22.215 1.00 57.09 314 TYR A CA 1
ATOM 2419 C C . TYR A 1 314 ? -21.543 -9.862 21.733 1.00 57.09 314 TYR A C 1
ATOM 2421 O O . TYR A 1 314 ? -21.562 -9.575 20.540 1.00 57.09 314 TYR A O 1
ATOM 2429 N N . CYS A 1 315 ? -20.931 -9.084 22.630 1.00 55.97 315 CYS A N 1
ATOM 2430 C CA . CYS A 1 315 ? -20.261 -7.824 22.289 1.00 55.97 315 CYS A CA 1
ATOM 2431 C C . CYS A 1 315 ? -18.841 -7.988 21.708 1.00 55.97 315 CYS A C 1
ATOM 2433 O O . CYS A 1 315 ? -18.156 -6.980 21.512 1.00 55.97 315 CYS A O 1
ATOM 2435 N N . GLY A 1 316 ? -18.362 -9.220 21.492 1.00 55.38 316 GLY A N 1
ATOM 2436 C CA . GLY A 1 316 ? -17.012 -9.497 20.980 1.00 55.38 316 GLY A CA 1
ATOM 2437 C C . GLY A 1 316 ? -15.877 -9.391 22.012 1.00 55.38 316 GLY A C 1
ATOM 2438 O O . GLY A 1 316 ? -14.710 -9.380 21.645 1.00 55.38 316 GLY A O 1
ATOM 2439 N N . PHE A 1 317 ? -16.198 -9.349 23.304 1.00 56.44 317 PHE A N 1
ATOM 2440 C CA . PHE A 1 317 ? -15.284 -9.219 24.448 1.00 56.44 317 PHE A CA 1
ATOM 2441 C C . PHE A 1 317 ? -15.096 -10.522 25.251 1.00 56.44 317 PHE A C 1
ATOM 2443 O O . PHE A 1 317 ? -14.735 -10.487 26.432 1.00 56.44 317 PHE A O 1
ATOM 2450 N N . ALA A 1 318 ? -15.352 -11.687 24.648 1.00 54.31 318 ALA A N 1
ATOM 2451 C CA . ALA A 1 318 ? -15.257 -12.996 25.312 1.00 54.31 318 ALA A CA 1
ATOM 2452 C C . ALA A 1 318 ? -13.901 -13.232 26.019 1.00 54.31 318 ALA A C 1
ATOM 2454 O O . ALA A 1 318 ? -13.836 -13.893 27.056 1.00 54.31 318 ALA A O 1
ATOM 2455 N N . GLY A 1 319 ? -12.814 -12.669 25.474 1.00 48.00 319 GLY A N 1
ATOM 2456 C CA . GLY A 1 319 ? -11.446 -12.828 25.979 1.00 48.00 319 GLY A CA 1
ATOM 2457 C C . GLY A 1 319 ? -11.164 -12.151 27.325 1.00 48.00 319 GLY A C 1
ATOM 2458 O O . GLY A 1 319 ? -10.302 -12.617 28.063 1.00 48.00 319 GLY A O 1
ATOM 2459 N N . VAL A 1 320 ? -11.930 -11.123 27.701 1.00 45.09 320 VAL A N 1
ATOM 2460 C CA . VAL A 1 320 ? -11.732 -10.330 28.932 1.00 45.09 320 VAL A CA 1
ATOM 2461 C C . VAL A 1 320 ? -11.804 -11.156 30.226 1.00 45.09 320 VAL A C 1
ATOM 2463 O O . VAL A 1 320 ? -11.243 -10.753 31.244 1.00 45.09 320 VAL A O 1
ATOM 2466 N N . LEU A 1 321 ? -12.564 -12.258 30.243 1.00 42.84 321 LEU A N 1
ATOM 2467 C CA . LEU A 1 321 ? -12.759 -13.076 31.449 1.00 42.84 321 LEU A CA 1
ATOM 2468 C C . LEU A 1 321 ? -11.753 -14.220 31.576 1.00 42.84 321 LEU A C 1
ATOM 2470 O O . LEU A 1 321 ? -11.800 -14.940 32.576 1.00 42.84 321 LEU A O 1
ATOM 2474 N N . ARG A 1 322 ? -10.849 -14.401 30.605 1.00 43.69 322 ARG A N 1
ATOM 2475 C CA . ARG A 1 322 ? -9.754 -15.353 30.783 1.00 43.69 322 ARG A CA 1
ATOM 2476 C C . ARG A 1 322 ? -8.849 -14.825 31.903 1.00 43.69 322 ARG A C 1
ATOM 2478 O O . ARG A 1 322 ? -8.424 -13.673 31.828 1.00 43.69 322 ARG A O 1
ATOM 2485 N N . PRO A 1 323 ? -8.583 -15.615 32.958 1.00 33.88 323 PRO A N 1
ATOM 2486 C CA . PRO A 1 323 ? -7.582 -15.247 33.947 1.00 33.88 323 PRO A CA 1
ATOM 2487 C C . PRO A 1 323 ? -6.262 -14.993 33.219 1.00 33.88 323 PRO A C 1
ATOM 2489 O O . PRO A 1 323 ? -5.869 -15.806 32.381 1.00 33.88 323 PRO A O 1
ATOM 2492 N N . ALA A 1 324 ? -5.603 -13.872 33.511 1.00 36.66 324 ALA A N 1
ATOM 2493 C CA . ALA A 1 324 ? -4.207 -13.709 33.131 1.00 36.66 324 ALA A CA 1
ATOM 2494 C C . ALA A 1 324 ? -3.424 -14.814 33.857 1.00 36.66 324 ALA A C 1
ATOM 2496 O O . ALA A 1 324 ? -3.467 -14.868 35.089 1.00 36.66 324 ALA A O 1
ATOM 2497 N N . PHE A 1 325 ? -2.837 -15.735 33.093 1.00 36.53 325 PHE A N 1
ATOM 2498 C CA . PHE A 1 325 ? -1.919 -16.746 33.613 1.00 36.53 325 PHE A CA 1
ATOM 2499 C C . PHE A 1 325 ? -0.546 -16.128 33.856 1.00 36.53 325 PHE A C 1
ATOM 2501 O O . PHE A 1 325 ? -0.156 -15.250 33.053 1.00 36.53 325 PHE A O 1
#

Radius of gyration: 25.14 Å; Cα contacts (8 Å, |Δi|>4): 731; chains: 1; bounding box: 72×32×78 Å

Foldseek 3Di:
DQEACNQALVCVAAEDADDLPAQEDEHLSNAQVCNHAYYHDHQNHAYQYALVHANVCNHAEEEDHQNYQEDAHNPHANNCNHAYYHDHQNHAEQEANVQANVCNHQEEEAHLNHQAYYFQSNEQNQNHAEYEYAVLVQQFDVCCLQAPPPDLPDAGGPVVSVCRHAADPVRGGNHHNRNNHWKYKYWPCVRAVVLLVVFDPVLSVVLVVLQVVQPQWDQDPVRTIIGIWTKDWDDDDPDPDPPPDDDIDIDTDCVSSSRSVSVSVSLVSSLVRLCVPDCLVVVVVVVVVVVVVVDDDDDPDDDDPVSVCVSCVSSSNNNNPPPDD

pLDDT: mean 82.58, std 16.66, range [33.88, 98.31]

InterPro domains:
  IPR026906 BspA-type LRR region [PF13306] (1-128)
  IPR032675 Leucine-rich repeat domain superfamily [G3DSA:3.80.10.10] (1-203)
  IPR053139 Putative surface bspA-like protein [PTHR45661] (2-194)

Nearest PDB structures (foldseek):
  4gt6-assembly1_A  TM=8.562E-01  e=2.676E-06  Faecalibacterium duncaniae
  6mlx-assembly3_C  TM=7.385E-01  e=8.143E-06  Treponema pallidum
  4h09-assembly2_B  TM=7.013E-01  e=6.783E-05  Eubacterium ventriosum ATCC 27560
  4fs7-assembly1_A  TM=6.122E-01  e=1.119E-05  Bacteroides ovatus ATCC 8483
  4cp6-assembly1_A  TM=6.130E-01  e=1.067E-03  Streptococcus pneumoniae

Mean predicted aligned error: 9.9 Å

Sequence (325 aa):
NIGAGAFAFCSALRSVTLPSTVTELGWRAFVKCSSLIELQLNEGLQVIGGNAFEGCMSLRSVTLPSTVTKLVGGVFHFCSSLIKVYLNEGLQNIGAGAFAFCSALRSVTIPSTVTELGVMAFSDCNKLSEVIFLGGQRLLNQEFFACGFRREEQGLLNQEALNEMFFAVDGEFAFDGCTELRTIKISISWAVSERMARLPRECMLSVEERIHCLSRFVLLQDGEVLVCFPVWVCVPGDDDSDDETEGERYEVLDTNFETARSLYQVLQLIAFHELKESSILIELALWKSIIEKGGDRACRVAIPGPAKILIMEYCGFAGVLRPAF

Organism: Thalassiosira oceanica (NCBI:txid159749)

Solvent-accessible surface area (backbone atoms only — not comparable to full-atom values): 16377 Å² total; per-residue (Å²): 98,47,52,60,42,70,42,43,59,36,50,83,41,41,67,46,74,51,58,65,79,36,38,35,38,23,44,25,21,34,18,39,13,36,42,24,41,45,62,43,66,26,69,54,27,42,43,51,23,38,26,19,34,19,34,16,37,42,24,36,52,45,60,52,30,64,52,30,37,48,44,32,38,22,26,36,18,41,14,37,38,23,40,42,59,44,66,28,76,55,26,31,36,42,19,35,25,22,36,16,40,14,41,42,22,36,50,45,58,44,39,53,51,46,67,41,50,21,46,28,20,37,14,40,12,46,42,23,34,39,40,36,34,53,34,24,81,63,40,28,33,61,62,49,66,28,50,45,90,79,49,100,82,66,63,53,60,24,62,67,51,44,43,64,28,36,33,40,98,86,67,42,38,21,53,41,70,26,80,44,45,44,36,42,31,33,31,42,26,83,74,44,38,60,53,41,73,74,46,58,71,72,58,33,50,56,50,50,57,53,46,74,72,38,93,41,46,45,78,46,96,89,53,48,32,30,39,56,31,47,47,44,78,46,70,72,69,98,63,95,62,93,63,94,71,72,64,77,43,78,44,80,46,63,71,91,45,51,53,46,55,53,50,46,53,52,53,50,51,51,38,51,53,56,43,71,78,32,69,62,50,55,52,51,51,50,53,50,52,56,50,69,72,50,86,61,99,77,75,88,72,72,76,53,67,69,60,50,47,51,54,25,44,74,59,56,31,55,60,55,75,56,77,88,126